Protein AF-A0A3B4Z153-F1 (afdb_monomer_lite)

Structure (mmCIF, N/CA/C/O backbone):
data_AF-A0A3B4Z153-F1
#
_entry.id   AF-A0A3B4Z153-F1
#
loop_
_atom_site.group_PDB
_atom_site.id
_atom_site.type_symbol
_atom_site.label_atom_id
_atom_site.label_alt_id
_atom_site.label_comp_id
_atom_site.label_asym_id
_atom_site.label_entity_id
_atom_site.label_seq_id
_atom_site.pdbx_PDB_ins_code
_atom_site.Cartn_x
_atom_site.Cartn_y
_atom_site.Cartn_z
_atom_site.occupancy
_atom_site.B_iso_or_equiv
_atom_site.auth_seq_id
_atom_site.auth_comp_id
_atom_site.auth_asym_id
_atom_site.auth_atom_id
_atom_site.pdbx_PDB_model_num
ATOM 1 N N . CYS A 1 1 ? -24.794 2.879 55.741 1.00 47.25 1 CYS A N 1
ATOM 2 C CA . CYS A 1 1 ? -24.368 1.901 54.720 1.00 47.25 1 CYS A CA 1
ATOM 3 C C . CYS A 1 1 ? -25.179 2.062 53.434 1.00 47.25 1 CYS A C 1
ATOM 5 O O . CYS A 1 1 ? -24.615 2.567 52.479 1.00 47.25 1 CYS A O 1
ATOM 7 N N . SER A 1 2 ? -26.494 1.799 53.434 1.00 54.53 2 SER A N 1
ATOM 8 C CA . SER A 1 2 ? -27.353 1.820 52.228 1.00 54.53 2 SER A CA 1
ATOM 9 C C . SER A 1 2 ? -27.285 3.087 51.358 1.00 54.53 2 SER A C 1
ATOM 11 O O . SER A 1 2 ? -27.296 2.986 50.136 1.00 54.53 2 SER A O 1
ATOM 13 N N . THR A 1 3 ? -27.188 4.280 51.950 1.00 56.66 3 THR A N 1
ATOM 14 C CA . THR A 1 3 ? -27.115 5.544 51.192 1.00 56.66 3 THR A CA 1
ATOM 15 C C . THR A 1 3 ? -25.780 5.730 50.465 1.00 56.66 3 THR A C 1
ATOM 17 O O . THR A 1 3 ? -25.759 6.265 49.363 1.00 56.66 3 THR A O 1
ATOM 20 N N . LEU A 1 4 ? -24.677 5.265 51.060 1.00 55.06 4 LEU A N 1
ATOM 21 C CA . LEU A 1 4 ? -23.332 5.339 50.478 1.00 55.06 4 LEU A CA 1
ATOM 22 C C . LEU A 1 4 ? -23.197 4.354 49.314 1.00 55.06 4 LEU A C 1
ATOM 24 O O . LEU A 1 4 ? -22.791 4.755 48.230 1.00 55.06 4 LEU A O 1
ATOM 28 N N . THR A 1 5 ? -23.657 3.113 49.502 1.00 56.91 5 THR A N 1
ATOM 29 C CA . THR A 1 5 ? -23.685 2.092 48.443 1.00 56.91 5 THR A CA 1
ATOM 30 C C . THR A 1 5 ? -24.520 2.562 47.253 1.00 56.91 5 THR A C 1
ATOM 32 O O . THR A 1 5 ? -24.080 2.486 46.114 1.00 56.91 5 THR A O 1
ATOM 35 N N . ARG A 1 6 ? -25.695 3.150 47.508 1.00 61.88 6 ARG A N 1
ATOM 36 C CA . ARG A 1 6 ? -26.576 3.668 46.452 1.00 61.88 6 ARG A CA 1
ATOM 37 C C . ARG A 1 6 ? -25.979 4.860 45.691 1.00 61.88 6 ARG A C 1
ATOM 39 O O . ARG A 1 6 ? -26.233 4.990 44.499 1.00 61.88 6 ARG A O 1
ATOM 46 N N . CYS A 1 7 ? -25.192 5.709 46.353 1.00 66.50 7 CYS A N 1
ATOM 47 C CA . CYS A 1 7 ? -24.520 6.844 45.713 1.00 66.50 7 CYS A CA 1
ATOM 48 C C . CYS A 1 7 ? -23.375 6.383 44.797 1.00 66.50 7 CYS A C 1
ATOM 50 O O . CYS A 1 7 ? -23.291 6.831 43.657 1.00 66.50 7 CYS A O 1
ATOM 52 N N . CYS A 1 8 ? -22.545 5.442 45.263 1.00 64.81 8 CYS A N 1
ATOM 53 C CA . CYS A 1 8 ? -21.464 4.860 44.461 1.00 64.81 8 CYS A CA 1
ATOM 54 C C . CYS A 1 8 ? -21.996 4.137 43.216 1.00 64.81 8 CYS A C 1
ATOM 56 O O . CYS A 1 8 ? -21.430 4.274 42.136 1.00 64.81 8 CYS A O 1
ATOM 58 N N . LEU A 1 9 ? -23.126 3.435 43.338 1.00 65.56 9 LEU A N 1
ATOM 59 C CA . LEU A 1 9 ? -23.765 2.755 42.208 1.00 65.56 9 LEU A CA 1
ATOM 60 C C . LEU A 1 9 ? -24.299 3.718 41.150 1.00 65.56 9 LEU A C 1
ATOM 62 O O . LEU A 1 9 ? -24.124 3.474 39.962 1.00 65.56 9 LEU A O 1
ATOM 66 N N . LEU A 1 10 ? -24.895 4.833 41.575 1.00 73.56 10 LEU A N 1
ATOM 67 C CA . LEU A 1 10 ? -25.328 5.886 40.657 1.00 73.56 10 LEU A CA 1
ATOM 68 C C . LEU A 1 10 ? -24.143 6.538 39.935 1.00 73.56 10 LEU A C 1
ATOM 70 O O . LEU A 1 10 ? -24.244 6.875 38.760 1.00 73.56 10 LEU A O 1
ATOM 74 N N . GLN A 1 11 ? -23.015 6.721 40.623 1.00 75.00 11 GLN A N 1
ATOM 75 C CA . GLN A 1 11 ? -21.807 7.258 39.997 1.00 75.00 11 GLN A CA 1
ATOM 76 C C . GLN A 1 11 ? -21.223 6.292 38.962 1.00 75.00 11 GLN A C 1
ATOM 78 O O . GLN A 1 11 ? -20.872 6.730 37.868 1.00 75.00 11 GLN A O 1
ATOM 83 N N . LEU A 1 12 ? -21.169 4.993 39.272 1.00 71.94 12 LEU A N 1
ATOM 84 C CA . LEU A 1 12 ? -20.724 3.957 38.337 1.00 71.94 12 LEU A CA 1
ATOM 85 C C . LEU A 1 12 ? -21.643 3.856 37.118 1.00 71.94 12 LEU A C 1
ATOM 87 O O . LEU A 1 12 ? -21.149 3.830 35.996 1.00 71.94 12 LEU A O 1
ATOM 91 N N . SER A 1 13 ? -22.965 3.865 37.311 1.00 76.00 13 SER A N 1
ATOM 92 C CA . SER A 1 13 ? -23.913 3.773 36.196 1.00 76.00 13 SER A CA 1
ATOM 93 C C . SER A 1 13 ? -23.808 4.976 35.256 1.00 76.00 13 SER A C 1
ATOM 95 O O . SER A 1 13 ? -23.729 4.806 34.044 1.00 76.00 13 SER A O 1
ATOM 97 N N . VAL A 1 14 ? -23.726 6.194 35.805 1.00 83.75 14 VAL A N 1
ATOM 98 C CA . VAL A 1 14 ? -23.547 7.423 35.012 1.00 83.75 14 VAL A CA 1
ATOM 99 C C . VAL A 1 14 ? -22.217 7.411 34.263 1.00 83.75 14 VAL A C 1
ATOM 101 O O . VAL A 1 14 ? -22.154 7.816 33.101 1.00 83.75 14 VAL A O 1
ATOM 104 N N . TRP A 1 15 ? -21.150 6.944 34.912 1.00 82.19 15 TRP A N 1
ATOM 105 C CA . TRP A 1 15 ? -19.846 6.820 34.274 1.00 82.19 15 TRP A CA 1
ATOM 106 C C . TRP A 1 15 ? -19.871 5.814 33.115 1.00 82.19 15 TRP A C 1
ATOM 108 O O . TRP A 1 15 ? -19.390 6.140 32.030 1.00 82.19 15 TRP A O 1
ATOM 118 N N . MET A 1 16 ? -20.498 4.647 33.298 1.00 79.38 16 MET A N 1
ATOM 119 C CA . MET A 1 16 ? -20.632 3.636 32.243 1.00 79.38 16 MET A CA 1
ATOM 120 C C . MET A 1 16 ? -21.476 4.122 31.066 1.00 79.38 16 MET A C 1
ATOM 122 O O . MET A 1 16 ? -21.068 3.941 29.922 1.00 79.38 16 MET A O 1
ATOM 126 N N . GLU A 1 17 ? -22.595 4.808 31.312 1.00 83.50 17 GLU A N 1
ATOM 127 C CA . GLU A 1 17 ? -23.390 5.426 30.242 1.00 83.50 17 GLU A CA 1
ATOM 128 C C . GLU A 1 17 ? -22.587 6.483 29.466 1.00 83.50 17 GLU A C 1
ATOM 130 O O . GLU A 1 17 ? -22.683 6.580 28.238 1.00 83.50 17 GLU A O 1
ATOM 135 N N . GLY A 1 18 ? -21.781 7.283 30.171 1.00 84.56 18 GLY A N 1
ATOM 136 C CA . GLY A 1 18 ? -20.887 8.263 29.557 1.00 84.56 18 GLY A CA 1
ATOM 137 C C . GLY A 1 18 ? -19.827 7.605 28.673 1.00 84.56 18 GLY A C 1
ATOM 138 O O . GLY A 1 18 ? -19.629 8.021 27.529 1.00 84.56 18 GLY A O 1
ATOM 139 N N . LEU A 1 19 ? -19.193 6.544 29.173 1.00 83.38 19 LEU A N 1
ATOM 140 C CA . LEU A 1 19 ? -18.186 5.778 28.445 1.00 83.38 19 LEU A CA 1
ATOM 141 C C . LEU A 1 19 ? -18.787 5.077 27.221 1.00 83.38 19 LEU A C 1
ATOM 143 O O . LEU A 1 19 ? -18.226 5.155 26.131 1.00 83.38 19 LEU A O 1
ATOM 147 N N . GLN A 1 20 ? -19.961 4.462 27.369 1.00 85.69 20 GLN A N 1
ATOM 148 C CA . GLN A 1 20 ? -20.682 3.817 26.276 1.00 85.69 20 GLN A CA 1
ATOM 149 C C . GLN A 1 20 ? -20.979 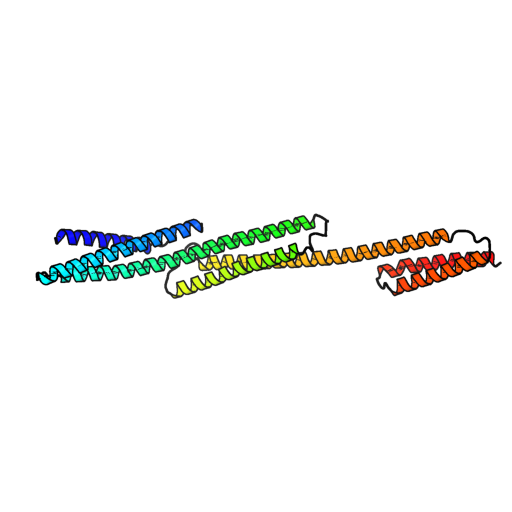4.812 25.150 1.00 85.69 20 GLN A C 1
ATOM 151 O O . GLN A 1 20 ? -20.716 4.515 23.984 1.00 85.69 20 GLN A O 1
ATOM 156 N N . LYS A 1 21 ? -21.456 6.019 25.484 1.00 86.06 21 LYS A N 1
ATOM 157 C CA . LYS A 1 21 ? -21.668 7.095 24.502 1.00 86.06 21 LYS A CA 1
ATOM 158 C C . LYS A 1 21 ? -20.369 7.530 23.832 1.00 86.06 21 LYS A C 1
ATOM 160 O O . LYS A 1 21 ? -20.355 7.719 22.621 1.00 86.06 21 LYS A O 1
ATOM 165 N N . GLN A 1 22 ? -19.281 7.662 24.589 1.00 84.38 22 GLN A N 1
ATOM 166 C CA . GLN A 1 22 ? -17.973 8.023 24.039 1.00 84.38 22 GLN A CA 1
ATOM 167 C C . GLN A 1 22 ? -17.456 6.964 23.051 1.00 84.38 22 GLN A C 1
ATOM 169 O O . GLN A 1 22 ? -16.939 7.313 21.990 1.00 84.38 22 GLN A O 1
ATOM 174 N N . LEU A 1 23 ? -17.593 5.678 23.386 1.00 82.62 23 LEU A N 1
ATOM 175 C CA . LEU A 1 23 ? -17.124 4.566 22.555 1.00 82.62 23 LEU A CA 1
ATOM 176 C C . LEU A 1 23 ? -17.988 4.366 21.308 1.00 82.62 23 LEU A C 1
ATOM 178 O O . LEU A 1 23 ? -17.442 4.082 20.239 1.00 82.62 23 LEU A O 1
ATOM 182 N N . SER A 1 24 ? -19.303 4.553 21.454 1.00 76.38 24 SER A N 1
ATOM 183 C CA . SER A 1 24 ? -20.294 4.411 20.380 1.00 76.38 24 SER A CA 1
ATOM 184 C C . SER A 1 24 ? -20.358 5.626 19.459 1.00 76.38 24 SER A C 1
ATOM 186 O O . SER A 1 24 ? -20.849 5.504 18.346 1.00 76.38 24 SER A O 1
ATOM 188 N N . SER A 1 25 ? -19.875 6.794 19.900 1.00 76.00 25 SER A N 1
ATOM 189 C CA . SER A 1 25 ? -19.756 7.962 19.030 1.00 76.00 25 SER A CA 1
ATOM 190 C C . SER A 1 25 ? -18.888 7.612 17.831 1.00 76.00 25 SER A C 1
ATOM 192 O O . SER A 1 25 ? -17.739 7.177 18.002 1.00 76.00 25 SER A O 1
ATOM 194 N N . ASP A 1 26 ? -19.423 7.879 16.639 1.00 62.97 26 ASP A N 1
ATOM 195 C CA . ASP A 1 26 ? -18.653 7.846 15.406 1.00 62.97 26 ASP A CA 1
ATOM 196 C C . ASP A 1 26 ? -17.371 8.650 15.599 1.00 62.97 26 ASP A C 1
ATOM 198 O O . ASP A 1 26 ? -17.369 9.745 16.178 1.00 62.97 26 ASP A O 1
ATOM 202 N N . LEU A 1 27 ? -16.264 8.065 15.147 1.00 61.59 27 LEU A N 1
ATOM 203 C CA . LEU A 1 27 ? -14.967 8.718 15.023 1.00 61.59 27 LEU A CA 1
ATOM 204 C C . LEU A 1 27 ? -15.089 9.797 13.937 1.00 61.59 27 LEU A C 1
ATOM 206 O O . LEU A 1 27 ? -14.581 9.648 12.835 1.00 61.59 27 LEU A O 1
ATOM 210 N N . LEU A 1 28 ? -15.803 10.882 14.239 1.00 54.69 28 LEU A N 1
ATOM 211 C CA . LEU A 1 28 ? -16.109 11.965 13.300 1.00 54.69 28 LEU A CA 1
ATOM 212 C C . LEU A 1 28 ? -14.863 12.745 12.855 1.00 54.69 28 LEU A C 1
ATOM 214 O O . LEU A 1 28 ? -14.950 13.543 11.929 1.00 54.69 28 LEU A O 1
ATOM 218 N N . VAL A 1 29 ? -13.706 12.508 13.483 1.00 61.47 29 VAL A N 1
ATOM 219 C CA . VAL A 1 29 ? -12.409 13.041 13.055 1.00 61.47 29 VAL A CA 1
ATOM 220 C C . VAL A 1 29 ? -11.345 11.977 13.311 1.00 61.47 29 VAL A C 1
ATOM 222 O O . VAL A 1 29 ? -10.766 11.904 14.397 1.00 61.47 29 VAL A O 1
ATOM 225 N N . CYS A 1 30 ? -11.120 11.103 12.332 1.00 69.62 30 CYS A N 1
ATOM 226 C CA . CYS A 1 30 ? -9.949 10.238 12.367 1.00 69.62 30 CYS A CA 1
ATOM 227 C C . CYS A 1 30 ? -8.706 11.086 12.047 1.00 69.62 30 CYS A C 1
ATOM 229 O O . CYS A 1 30 ? -8.755 11.860 11.092 1.00 69.62 30 CYS A O 1
ATOM 231 N N . PRO A 1 31 ? -7.611 10.992 12.820 1.00 81.00 31 PRO A N 1
ATOM 232 C CA . PRO A 1 31 ? -6.401 11.753 12.539 1.00 81.00 31 PRO A CA 1
ATOM 233 C C . PRO A 1 31 ? -5.838 11.496 11.133 1.00 81.00 31 PRO A C 1
ATOM 235 O O . PRO A 1 31 ? -5.918 10.389 10.594 1.00 81.00 31 PRO A O 1
ATOM 238 N N . ASP A 1 32 ? -5.208 12.518 10.555 1.00 83.62 32 ASP A N 1
ATOM 239 C CA . ASP A 1 32 ? -4.634 12.442 9.205 1.00 83.62 32 ASP A CA 1
ATOM 240 C C . ASP A 1 32 ? -3.250 11.786 9.156 1.00 83.62 32 ASP A C 1
ATOM 242 O O . ASP A 1 32 ? -2.754 11.489 8.072 1.00 83.62 32 ASP A O 1
ATOM 246 N N . THR A 1 33 ? -2.626 11.525 10.309 1.00 91.50 33 THR A N 1
ATOM 247 C CA . THR A 1 33 ? -1.284 10.930 10.386 1.00 91.50 33 THR A CA 1
ATOM 248 C C . THR A 1 33 ? -1.278 9.576 11.088 1.00 91.50 33 THR A C 1
ATOM 250 O O . THR A 1 33 ? -2.087 9.303 11.983 1.00 91.50 33 THR A O 1
ATOM 253 N N . VAL A 1 34 ? -0.320 8.732 10.696 1.00 95.50 34 VAL A N 1
ATOM 254 C CA . VAL A 1 34 ? -0.096 7.398 11.270 1.00 95.50 34 VAL A CA 1
ATOM 255 C C . VAL A 1 34 ? 0.245 7.506 12.757 1.00 95.50 34 VAL A C 1
ATOM 257 O O . VAL A 1 34 ? -0.319 6.783 13.576 1.00 95.50 34 VAL A O 1
ATOM 260 N N . GLU A 1 35 ? 1.098 8.458 13.135 1.00 95.44 35 GLU A N 1
ATOM 261 C CA . GLU A 1 35 ? 1.545 8.648 14.518 1.00 95.44 35 GLU A CA 1
ATOM 262 C C . GLU A 1 35 ? 0.391 9.069 15.431 1.00 95.44 35 GLU A C 1
ATOM 264 O O . GLU A 1 35 ? 0.282 8.599 16.564 1.00 95.44 35 GLU A O 1
ATOM 269 N N . ALA A 1 36 ? -0.498 9.939 14.942 1.00 92.25 36 ALA A N 1
ATOM 270 C CA . ALA A 1 36 ? -1.650 10.385 15.714 1.00 92.25 36 ALA A CA 1
ATOM 271 C C . ALA A 1 36 ? -2.663 9.247 15.922 1.00 92.25 36 ALA A C 1
ATOM 273 O O . ALA A 1 36 ? -3.211 9.111 17.017 1.00 92.25 36 ALA A O 1
ATOM 274 N N . LEU A 1 37 ? -2.869 8.390 14.915 1.00 92.31 37 LEU A N 1
ATOM 275 C CA . LEU A 1 37 ? -3.685 7.180 15.054 1.00 92.31 37 LEU A CA 1
ATOM 276 C C . LEU A 1 37 ? -3.068 6.166 16.020 1.00 92.31 37 LEU A C 1
ATOM 278 O O . LEU A 1 37 ? -3.769 5.647 16.886 1.00 92.31 37 LEU A O 1
ATOM 282 N N . GLN A 1 38 ? -1.761 5.921 15.934 1.00 95.12 38 GLN A N 1
ATOM 283 C CA . GLN A 1 38 ? -1.052 5.038 16.865 1.00 95.12 38 GLN A CA 1
ATOM 284 C C . GLN A 1 38 ? -1.127 5.548 18.311 1.00 95.12 38 GLN A C 1
ATOM 286 O O . GLN A 1 38 ? -1.336 4.761 19.240 1.00 95.12 38 GLN A O 1
ATOM 291 N N . ALA A 1 39 ? -1.007 6.864 18.512 1.00 93.38 39 ALA A N 1
ATOM 292 C CA . ALA A 1 39 ? -1.176 7.487 19.820 1.00 93.38 39 ALA A CA 1
ATOM 293 C C . ALA A 1 39 ? -2.608 7.312 20.348 1.00 93.38 39 ALA A C 1
ATOM 295 O O . ALA A 1 39 ? -2.789 6.958 21.514 1.00 93.38 39 ALA A O 1
ATOM 296 N N . LEU A 1 40 ? -3.619 7.487 19.491 1.00 91.25 40 LEU A N 1
ATOM 297 C CA . LEU A 1 40 ? -5.023 7.276 19.847 1.00 91.25 40 LEU A CA 1
ATOM 298 C C . LEU A 1 40 ? -5.314 5.813 20.215 1.00 91.25 40 LEU A C 1
ATOM 300 O O . LEU A 1 40 ? -5.982 5.560 21.217 1.00 91.25 40 LEU A O 1
ATOM 304 N N . ILE A 1 41 ? -4.778 4.853 19.457 1.00 92.56 41 ILE A N 1
ATOM 305 C CA . ILE A 1 41 ? -4.880 3.416 19.760 1.00 92.56 41 ILE A CA 1
ATOM 306 C C . ILE A 1 41 ? -4.235 3.117 21.117 1.00 92.56 41 ILE A C 1
ATOM 308 O O . ILE A 1 41 ? -4.836 2.445 21.954 1.00 92.56 41 ILE A O 1
ATOM 312 N N . SER A 1 42 ? -3.045 3.662 21.375 1.00 95.12 42 SER A N 1
ATOM 313 C CA . SER A 1 42 ? -2.337 3.479 22.649 1.00 95.12 42 SER A CA 1
ATOM 314 C C . SER A 1 42 ? -3.117 4.077 23.826 1.00 95.12 42 SER A C 1
ATOM 316 O O . SER A 1 42 ? -3.261 3.448 24.874 1.00 95.12 42 SER A O 1
ATOM 318 N N . GLN A 1 43 ? -3.680 5.275 23.644 1.00 92.56 43 GLN A N 1
ATOM 319 C CA . GLN A 1 43 ? -4.531 5.927 24.638 1.00 92.56 43 GLN A CA 1
ATOM 320 C C . GLN A 1 43 ? -5.783 5.094 24.936 1.00 92.56 43 GLN A C 1
ATOM 322 O O . GLN A 1 43 ? -6.143 4.920 26.101 1.00 92.56 43 GLN A O 1
ATOM 327 N N . GLN A 1 44 ? -6.436 4.560 23.901 1.00 90.12 44 GLN A N 1
ATOM 328 C CA . GLN A 1 44 ? -7.610 3.706 24.058 1.00 90.12 44 GLN A CA 1
ATOM 329 C C . GLN A 1 44 ? -7.261 2.405 24.791 1.00 90.12 44 GLN A C 1
ATOM 331 O O . GLN A 1 44 ? -8.001 2.007 25.686 1.00 90.12 44 GLN A O 1
ATOM 336 N N . GLN A 1 45 ? -6.138 1.763 24.457 1.00 94.12 45 GLN A N 1
ATOM 337 C CA . GLN A 1 45 ? -5.679 0.549 25.140 1.00 94.12 45 GLN A CA 1
ATOM 338 C C . GLN A 1 45 ? -5.444 0.800 26.632 1.00 94.12 45 GLN A C 1
ATOM 340 O O . GLN A 1 45 ? -5.873 0.003 27.466 1.00 94.12 45 GLN A O 1
ATOM 345 N N . GLN A 1 46 ? -4.843 1.940 26.984 1.00 95.44 46 GLN A N 1
ATOM 346 C CA . GLN A 1 46 ? -4.690 2.325 28.385 1.00 95.44 46 GLN A CA 1
ATOM 347 C C . GLN A 1 46 ? -6.046 2.570 29.062 1.00 95.44 46 GLN A C 1
ATOM 349 O O . GLN A 1 46 ? -6.258 2.143 30.196 1.00 95.44 46 GLN A O 1
ATOM 354 N N . GLN A 1 47 ? -6.980 3.239 28.379 1.00 91.19 47 GLN A N 1
ATOM 355 C CA . GLN A 1 47 ? -8.328 3.471 28.903 1.00 91.19 47 GLN A CA 1
ATOM 356 C C . GLN A 1 47 ? -9.083 2.153 29.133 1.00 91.19 47 GLN A C 1
ATOM 358 O O . GLN A 1 47 ? -9.755 2.014 30.156 1.00 91.19 47 GLN A O 1
ATOM 363 N N . GLN A 1 48 ? -8.951 1.189 28.219 1.00 93.31 48 GLN A N 1
ATOM 364 C CA . GLN A 1 48 ? -9.531 -0.147 28.338 1.00 93.31 48 GLN A CA 1
ATOM 365 C C . GLN A 1 48 ? -8.955 -0.886 29.550 1.00 93.31 48 GLN A C 1
ATOM 367 O O . GLN A 1 48 ? -9.722 -1.354 30.386 1.00 93.31 48 GLN A O 1
ATOM 372 N N . ALA A 1 49 ? -7.626 -0.922 29.695 1.00 94.12 49 ALA A N 1
ATOM 373 C CA . ALA A 1 49 ? -6.964 -1.579 30.823 1.00 94.12 49 ALA A CA 1
ATOM 374 C C . ALA A 1 49 ? -7.395 -0.983 32.174 1.00 94.12 49 ALA A C 1
ATOM 376 O O . ALA A 1 49 ? -7.775 -1.719 33.082 1.00 94.12 49 ALA A O 1
ATOM 377 N N . ASN A 1 50 ? -7.425 0.350 32.282 1.00 91.44 50 ASN A N 1
ATOM 378 C CA . ASN A 1 50 ? -7.867 1.037 33.499 1.00 91.44 50 ASN A CA 1
ATOM 379 C C . ASN A 1 50 ? -9.343 0.747 33.820 1.00 91.44 50 ASN A C 1
ATOM 381 O O . ASN A 1 50 ? -9.712 0.601 34.982 1.00 91.44 50 ASN A O 1
ATOM 385 N N . THR A 1 51 ? -10.193 0.683 32.791 1.00 88.94 51 THR A N 1
ATOM 386 C CA . THR A 1 51 ? -11.623 0.367 32.938 1.00 88.94 51 THR A CA 1
ATOM 387 C C . THR A 1 51 ? -11.817 -1.066 33.424 1.00 88.94 51 THR A C 1
ATOM 389 O O . THR A 1 51 ? -12.597 -1.292 34.346 1.00 88.94 51 THR A O 1
ATOM 392 N N . GLN A 1 52 ? -11.073 -2.011 32.849 1.00 90.44 52 GLN A N 1
ATOM 393 C CA . GLN A 1 52 ? -11.108 -3.419 33.227 1.00 90.44 52 GLN A CA 1
ATOM 394 C C . GLN A 1 52 ? -10.628 -3.623 34.669 1.00 90.44 52 GLN A C 1
ATOM 396 O O . GLN A 1 52 ? -11.286 -4.306 35.450 1.00 90.44 52 GLN A O 1
ATOM 401 N N . GLU A 1 53 ? -9.520 -2.989 35.059 1.00 90.94 53 GLU A N 1
ATOM 402 C CA . GLU A 1 53 ? -9.008 -3.052 36.432 1.00 90.94 53 GLU A CA 1
ATOM 403 C C . GLU A 1 53 ? -10.019 -2.484 37.439 1.00 90.94 53 GLU A C 1
ATOM 405 O O . GLU A 1 53 ? -10.314 -3.121 38.453 1.00 90.94 53 GLU A O 1
ATOM 410 N N . ALA A 1 54 ? -10.609 -1.322 37.136 1.00 86.44 54 ALA A N 1
ATOM 411 C CA . ALA A 1 54 ? -11.622 -0.705 37.985 1.00 86.44 54 ALA A CA 1
ATOM 412 C C . ALA A 1 54 ? -12.879 -1.582 38.119 1.00 86.44 54 ALA A C 1
ATOM 414 O O . ALA A 1 54 ? -13.367 -1.779 39.233 1.00 86.44 54 ALA A O 1
ATOM 415 N N . ALA A 1 55 ? -13.382 -2.142 37.015 1.00 86.38 55 ALA A N 1
ATOM 416 C CA . ALA A 1 55 ? -14.543 -3.029 37.029 1.00 86.38 55 ALA A CA 1
ATOM 417 C C . ALA A 1 55 ? -14.278 -4.291 37.864 1.00 86.38 55 ALA A C 1
ATOM 419 O O . ALA A 1 55 ? -15.069 -4.614 38.749 1.00 86.38 55 ALA A O 1
ATOM 420 N N . MET A 1 56 ? -13.130 -4.945 37.660 1.00 88.06 56 MET A N 1
ATOM 421 C CA . MET A 1 56 ? -12.725 -6.126 38.430 1.00 88.06 56 MET A CA 1
ATOM 422 C C . MET A 1 56 ? -12.573 -5.827 39.926 1.00 88.06 56 MET A C 1
ATOM 424 O O . MET A 1 56 ? -12.958 -6.653 40.755 1.00 88.06 56 MET A O 1
ATOM 428 N N . SER A 1 57 ? -12.047 -4.651 40.289 1.00 88.81 57 SER A N 1
ATOM 429 C CA . SER A 1 57 ? -11.950 -4.229 41.693 1.00 88.81 57 SER A CA 1
ATOM 430 C C . SER A 1 57 ? -13.332 -4.077 42.327 1.00 88.81 57 SER A C 1
ATOM 432 O O . SER A 1 57 ? -13.574 -4.616 43.404 1.00 88.81 57 SER A O 1
ATOM 434 N N . VAL A 1 58 ? -14.259 -3.391 41.647 1.00 85.38 58 VAL A N 1
ATOM 435 C CA . VAL A 1 58 ? -15.622 -3.164 42.155 1.00 85.38 58 VAL A CA 1
ATOM 436 C C . VAL A 1 58 ? -16.399 -4.474 42.278 1.00 85.38 58 VAL A C 1
ATOM 438 O O . VAL A 1 58 ? -17.093 -4.674 43.277 1.00 85.38 58 VAL A O 1
ATOM 441 N N . ILE A 1 59 ? -16.272 -5.375 41.298 1.00 85.62 59 ILE A N 1
ATOM 442 C CA . ILE A 1 59 ? -16.911 -6.697 41.338 1.00 85.62 59 ILE A CA 1
ATOM 443 C C . ILE A 1 59 ? -16.415 -7.472 42.561 1.00 85.62 59 ILE A C 1
ATOM 445 O O . ILE A 1 59 ? -17.222 -7.887 43.393 1.00 85.62 59 ILE A O 1
ATOM 449 N N . ARG A 1 60 ? -15.092 -7.566 42.739 1.00 88.62 60 ARG A N 1
ATOM 450 C CA . ARG A 1 60 ? -14.477 -8.271 43.870 1.00 88.62 60 ARG A CA 1
ATOM 451 C C . ARG A 1 60 ? -14.892 -7.695 45.225 1.00 88.62 60 ARG A C 1
ATOM 453 O O . ARG A 1 60 ? -15.213 -8.445 46.143 1.00 88.62 60 ARG A O 1
ATOM 460 N N . GLU A 1 61 ? -14.906 -6.371 45.363 1.00 87.94 61 GLU A N 1
ATOM 461 C CA . GLU A 1 61 ? -15.361 -5.713 46.594 1.00 87.94 61 GLU A CA 1
ATOM 462 C C . GLU A 1 61 ? -16.834 -6.022 46.900 1.00 87.94 61 GLU A C 1
ATOM 464 O O . GLU A 1 61 ? -17.206 -6.217 48.062 1.00 87.94 61 GLU A O 1
ATOM 469 N N . GLY A 1 62 ? -17.683 -6.100 45.872 1.00 86.50 62 GLY A N 1
ATOM 470 C CA . GLY A 1 62 ? -19.077 -6.495 46.035 1.00 86.50 62 GLY A CA 1
ATOM 471 C C . GLY A 1 62 ? -19.246 -7.969 46.415 1.00 86.50 62 GLY A C 1
ATOM 472 O O . GLY A 1 62 ? -20.075 -8.275 47.276 1.00 86.50 62 GLY A O 1
ATOM 473 N N . GLU A 1 63 ? -18.457 -8.875 45.835 1.00 89.75 63 GLU A N 1
ATOM 474 C CA . GLU A 1 63 ? -18.436 -10.296 46.210 1.00 89.75 63 GLU A CA 1
ATOM 475 C C . GLU A 1 63 ? -18.013 -10.482 47.675 1.00 89.75 63 GLU A C 1
ATOM 477 O O . GLU A 1 63 ? -18.687 -11.181 48.442 1.00 89.75 63 GLU A O 1
ATOM 482 N N . ASP A 1 64 ? -16.951 -9.790 48.100 1.00 90.00 64 ASP A N 1
ATOM 483 C CA . ASP A 1 64 ? -16.479 -9.786 49.486 1.00 90.00 64 ASP A CA 1
ATOM 484 C C . ASP A 1 64 ? -17.559 -9.246 50.442 1.00 90.00 64 ASP A C 1
ATOM 486 O O . ASP A 1 64 ? -17.783 -9.802 51.524 1.00 90.00 64 ASP A O 1
ATOM 490 N N . LEU A 1 65 ? -18.291 -8.201 50.037 1.00 87.12 65 LEU A N 1
ATOM 491 C CA . LEU A 1 65 ? -19.409 -7.657 50.811 1.00 87.12 65 LEU A CA 1
ATOM 492 C C . LEU A 1 65 ? -20.547 -8.680 50.970 1.00 87.12 65 LEU A C 1
ATOM 494 O O . LEU A 1 65 ? -21.103 -8.819 52.065 1.00 87.12 65 LEU A O 1
ATOM 498 N N . ILE A 1 66 ? -20.887 -9.428 49.916 1.00 87.50 66 ILE A N 1
ATOM 499 C CA . ILE A 1 66 ? -21.897 -10.496 49.982 1.00 87.50 66 ILE A CA 1
ATOM 500 C C . ILE A 1 66 ? -21.460 -11.590 50.964 1.00 87.50 66 ILE A C 1
ATOM 502 O O . ILE A 1 66 ? -22.265 -12.023 51.798 1.00 87.50 66 ILE A O 1
ATOM 506 N N . LEU A 1 67 ? -20.190 -12.008 50.915 1.00 89.38 67 LEU A N 1
ATOM 507 C CA . LEU A 1 67 ? -19.631 -13.004 51.835 1.00 89.38 67 LEU A CA 1
ATOM 508 C C . LEU A 1 67 ? -19.699 -12.550 53.301 1.00 89.38 67 LEU A C 1
ATOM 510 O O . LEU A 1 67 ? -19.955 -13.373 54.180 1.00 89.38 67 LEU A O 1
ATOM 514 N N . GLN A 1 68 ? -19.531 -11.253 53.573 1.00 87.19 68 GLN A N 1
ATOM 515 C CA . GLN A 1 68 ? -19.629 -10.689 54.924 1.00 87.19 68 GLN A CA 1
ATOM 516 C C . GLN A 1 68 ? -21.073 -10.561 55.434 1.00 87.19 68 GLN A C 1
ATOM 518 O O . GLN A 1 68 ? -21.325 -10.737 56.628 1.00 87.19 68 GLN A O 1
ATOM 523 N N . LEU A 1 69 ? -22.029 -10.253 54.552 1.00 84.75 69 LEU A N 1
ATOM 524 C CA . LEU A 1 69 ? -23.429 -10.009 54.921 1.00 84.75 69 LEU A CA 1
ATOM 525 C C . LEU A 1 69 ? -24.254 -11.297 55.068 1.00 84.75 69 LEU A C 1
ATOM 527 O O . LEU A 1 69 ? -25.169 -11.350 55.896 1.00 84.75 69 LEU A O 1
ATOM 531 N N . ARG A 1 70 ? -23.925 -12.346 54.303 1.00 85.44 70 ARG A N 1
ATOM 532 C CA . ARG A 1 70 ? -24.660 -13.624 54.281 1.00 85.44 70 ARG A CA 1
ATOM 533 C C . ARG A 1 70 ? -24.734 -14.325 55.657 1.00 85.44 70 ARG A C 1
ATOM 535 O O . ARG A 1 70 ? -25.827 -14.752 56.026 1.00 85.44 70 ARG A O 1
ATOM 542 N N . PRO A 1 71 ? -23.662 -14.392 56.473 1.00 83.62 71 PRO A N 1
ATOM 543 C CA . PRO A 1 71 ? -23.719 -14.966 57.822 1.00 83.62 71 PRO A CA 1
ATOM 544 C C . PRO A 1 71 ? -24.567 -14.157 58.813 1.00 83.62 71 PRO A C 1
ATOM 546 O O . PRO A 1 71 ? -25.011 -14.700 59.820 1.00 83.62 71 PRO A O 1
ATOM 549 N N . GLN A 1 72 ? -24.799 -12.866 58.548 1.00 80.12 72 GLN A N 1
ATOM 550 C CA . GLN A 1 72 ? -25.544 -11.974 59.445 1.00 80.12 72 GLN A CA 1
ATOM 551 C C . GLN A 1 72 ? -27.067 -12.012 59.220 1.00 80.12 72 GLN A C 1
ATOM 553 O O . GLN A 1 72 ? -27.794 -11.249 59.851 1.00 80.12 72 GLN A O 1
ATOM 558 N N . GLY A 1 73 ? -27.566 -12.857 58.307 1.00 73.69 73 GLY A N 1
ATOM 559 C CA . GLY A 1 73 ? -28.993 -12.929 57.964 1.00 73.69 73 GLY A CA 1
ATOM 560 C C . GLY A 1 73 ? -29.522 -11.695 57.220 1.00 73.69 73 GLY A C 1
ATOM 561 O O . GLY A 1 73 ? -30.733 -11.506 57.122 1.00 73.69 73 GLY A O 1
ATOM 562 N N . SER A 1 74 ? -28.626 -10.842 56.708 1.00 76.12 74 SER A N 1
ATOM 563 C CA . SER A 1 74 ? -28.984 -9.659 55.921 1.00 76.12 74 SER A CA 1
ATOM 564 C C . SER A 1 74 ? -29.392 -10.050 54.498 1.00 76.12 74 SER A C 1
ATOM 566 O O . SER A 1 74 ? -28.807 -10.951 53.900 1.00 76.12 74 SER A O 1
ATOM 568 N N . SER A 1 75 ? -30.376 -9.349 53.928 1.00 79.69 75 SER A N 1
ATOM 569 C CA . SER A 1 75 ? -30.764 -9.543 52.525 1.00 79.69 75 SER A CA 1
A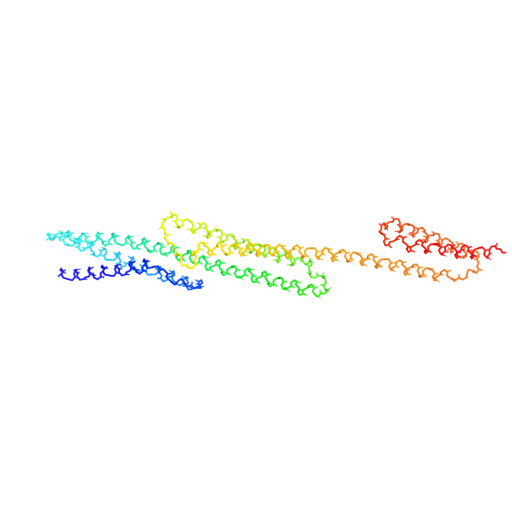TOM 570 C C . SER A 1 75 ? -29.664 -9.030 51.589 1.00 79.69 75 SER A C 1
ATOM 572 O O . SER A 1 75 ? -29.389 -7.830 51.558 1.00 79.69 75 SER A O 1
ATOM 574 N N . VAL A 1 76 ? -29.045 -9.941 50.833 1.00 86.00 76 VAL A N 1
ATOM 575 C CA . VAL A 1 76 ? -27.985 -9.659 49.840 1.00 86.00 76 VAL A CA 1
ATOM 576 C C . VAL A 1 76 ? -28.491 -9.617 48.396 1.00 86.00 76 VAL A C 1
ATOM 578 O O . VAL A 1 76 ? -27.762 -9.160 47.523 1.00 86.00 76 VAL A O 1
ATOM 581 N N . ALA A 1 77 ? -29.755 -9.977 48.151 1.00 84.88 77 ALA A N 1
ATOM 582 C CA . ALA A 1 77 ? -30.329 -10.096 46.806 1.00 84.88 77 ALA A CA 1
ATOM 583 C C . ALA A 1 77 ? -30.191 -8.820 45.954 1.00 84.88 77 ALA A C 1
ATOM 585 O O . ALA A 1 77 ? -29.993 -8.887 44.744 1.00 84.88 77 ALA A O 1
ATOM 586 N N . HIS A 1 78 ? -30.272 -7.638 46.577 1.00 81.75 78 HIS A N 1
ATOM 587 C CA . HIS A 1 78 ? -30.068 -6.377 45.861 1.00 81.75 78 HIS A CA 1
ATOM 588 C C . HIS A 1 78 ? -28.607 -6.178 45.428 1.00 81.75 78 HIS A C 1
ATOM 590 O O . HIS A 1 78 ? -28.372 -5.693 44.329 1.00 81.75 78 HIS A O 1
ATOM 596 N N . VAL A 1 79 ? -27.637 -6.564 46.266 1.00 82.12 79 VAL A N 1
ATOM 597 C CA . VAL A 1 79 ? -26.203 -6.467 45.942 1.00 82.12 79 VAL A CA 1
ATOM 598 C C . VAL A 1 79 ? -25.845 -7.466 44.842 1.00 82.12 79 VAL A C 1
ATOM 600 O O . VAL A 1 79 ? -25.171 -7.091 43.891 1.00 82.12 79 VAL A O 1
ATOM 603 N N . GLU A 1 80 ? -26.369 -8.692 44.922 1.00 87.75 80 GLU A N 1
ATOM 604 C CA . GLU A 1 80 ? -26.213 -9.726 43.887 1.00 87.75 80 GLU A CA 1
ATOM 605 C C . GLU A 1 80 ? -26.767 -9.253 42.530 1.00 87.75 80 GLU A C 1
ATOM 607 O O . GLU A 1 80 ? -26.065 -9.312 41.525 1.00 87.75 80 GLU A O 1
ATOM 612 N N . SER A 1 81 ? -27.982 -8.691 42.500 1.00 86.44 81 SER A N 1
ATOM 613 C CA . SER A 1 81 ? -28.580 -8.156 41.266 1.00 86.44 81 SER A CA 1
ATOM 614 C C . SER A 1 81 ? -27.780 -7.003 40.656 1.00 86.44 81 SER A C 1
ATOM 616 O O . SER A 1 81 ? -27.719 -6.875 39.436 1.00 86.44 81 SER A O 1
ATOM 618 N N . VAL A 1 82 ? -27.203 -6.142 41.490 1.00 83.06 82 VAL A N 1
ATOM 619 C CA . VAL A 1 82 ? -26.411 -4.999 41.032 1.00 83.06 82 VAL A CA 1
ATOM 620 C C . VAL A 1 82 ? -25.061 -5.444 40.473 1.00 83.06 82 VAL A C 1
ATOM 622 O O . VAL A 1 82 ? -24.637 -4.920 39.446 1.00 83.06 82 VAL A O 1
ATOM 625 N N . LEU A 1 83 ? -24.398 -6.406 41.121 1.00 86.25 83 LEU A N 1
ATOM 626 C CA . LEU A 1 83 ? -23.160 -6.991 40.605 1.00 86.25 83 LEU A CA 1
ATOM 627 C C . LEU A 1 83 ? -23.383 -7.678 39.265 1.00 86.25 83 LEU A C 1
ATOM 629 O O . LEU A 1 83 ? -22.630 -7.424 38.334 1.00 86.25 83 LEU A O 1
ATOM 633 N N . GLN A 1 84 ? -24.467 -8.445 39.138 1.00 89.00 84 GLN A N 1
ATOM 634 C CA . GLN A 1 84 ? -24.825 -9.068 37.869 1.00 89.00 84 GLN A CA 1
ATOM 635 C C . GLN A 1 84 ? -25.028 -8.021 36.760 1.00 89.00 84 GLN A C 1
ATOM 637 O O . GLN A 1 84 ? -24.512 -8.175 35.656 1.00 89.00 84 GLN A O 1
ATOM 642 N N . GLN A 1 85 ? -25.719 -6.913 37.053 1.00 84.94 85 GLN A N 1
ATOM 643 C CA . GLN A 1 85 ? -25.890 -5.828 36.084 1.00 84.94 85 GLN A CA 1
ATOM 644 C C . GLN A 1 85 ? -24.551 -5.167 35.706 1.00 84.94 85 GLN A C 1
ATOM 646 O O . GLN A 1 85 ? -24.345 -4.814 34.543 1.00 84.94 85 GLN A O 1
ATOM 651 N N . LEU A 1 86 ? -23.640 -4.997 36.671 1.00 84.94 86 LEU A N 1
ATOM 652 C CA . LEU A 1 86 ? -22.301 -4.462 36.428 1.00 84.94 86 LEU A CA 1
ATOM 653 C C . LEU A 1 86 ? -21.486 -5.397 35.523 1.00 84.94 86 LEU A C 1
ATOM 655 O O . LEU A 1 86 ? -20.899 -4.927 34.552 1.00 84.94 86 LEU A O 1
ATOM 659 N N . GLU A 1 87 ? -21.501 -6.703 35.785 1.00 89.12 87 GLU A N 1
ATOM 660 C CA . GLU A 1 87 ? -20.847 -7.717 34.950 1.00 89.12 87 GLU A CA 1
ATOM 661 C C . GLU A 1 87 ? -21.380 -7.704 33.512 1.00 89.12 87 GLU A C 1
ATOM 663 O O . GLU A 1 87 ? -20.599 -7.621 32.564 1.00 89.12 87 GLU A O 1
ATOM 668 N N . GLU A 1 88 ? -22.705 -7.699 33.331 1.00 89.44 88 GLU A N 1
ATOM 669 C CA . GLU A 1 88 ? -23.336 -7.633 32.006 1.00 89.44 88 GLU A CA 1
ATOM 670 C C . GLU A 1 88 ? -22.936 -6.357 31.246 1.00 89.44 88 GLU A C 1
ATOM 672 O O . GLU A 1 88 ? -22.605 -6.406 30.060 1.00 89.44 88 GLU A O 1
ATOM 677 N N . SER A 1 89 ? -22.922 -5.209 31.927 1.00 85.12 89 SER A N 1
ATOM 678 C CA . SER A 1 89 ? -22.504 -3.938 31.325 1.00 85.12 89 SER A CA 1
ATOM 679 C C . SER A 1 89 ? -21.005 -3.879 31.012 1.00 85.12 89 SER A C 1
ATOM 681 O O . SER A 1 89 ? -20.614 -3.299 30.000 1.00 85.12 89 SER A O 1
ATOM 683 N N . HIS A 1 90 ? -20.162 -4.514 31.830 1.00 86.56 90 HIS A N 1
ATOM 684 C CA . HIS A 1 90 ? -18.727 -4.615 31.589 1.00 86.56 90 HIS A CA 1
ATOM 685 C C . HIS A 1 90 ? -18.445 -5.409 30.312 1.00 86.56 90 HIS A C 1
ATOM 687 O O . HIS A 1 90 ? -17.699 -4.935 29.459 1.00 86.56 90 HIS A O 1
ATOM 693 N N . VAL A 1 91 ? -19.113 -6.552 30.123 1.00 90.94 91 VAL A N 1
ATOM 694 C CA . VAL A 1 91 ? -19.004 -7.351 28.889 1.00 90.94 91 VAL A CA 1
ATOM 695 C C . VAL A 1 91 ? -19.426 -6.536 27.660 1.00 90.94 91 VAL A C 1
ATOM 697 O O . VAL A 1 91 ? -18.759 -6.572 26.627 1.00 90.94 91 VAL A O 1
ATOM 700 N N . GLN A 1 92 ? -20.497 -5.741 27.763 1.00 89.44 92 GLN A N 1
ATOM 701 C CA . GLN A 1 92 ? -20.916 -4.847 26.674 1.00 89.44 92 GLN A CA 1
ATOM 702 C C . GLN A 1 92 ? -19.867 -3.768 26.364 1.00 89.44 92 GLN A C 1
ATOM 704 O O . GLN A 1 92 ? -19.646 -3.433 25.200 1.00 89.44 92 GLN A O 1
ATOM 709 N N . LEU A 1 93 ? -19.212 -3.214 27.387 1.00 89.81 93 LEU A N 1
ATOM 710 C CA . LEU A 1 93 ? -18.132 -2.247 27.200 1.00 89.81 93 LEU A CA 1
ATOM 711 C C . LEU A 1 93 ? -16.900 -2.887 26.557 1.00 89.81 93 LEU A C 1
ATOM 713 O O . LEU A 1 93 ? -16.310 -2.268 25.673 1.00 89.81 93 LEU A O 1
ATOM 717 N N . GLU A 1 94 ? -16.524 -4.105 26.956 1.00 91.50 94 GLU A N 1
ATOM 718 C CA . GLU A 1 94 ? -15.422 -4.850 26.334 1.00 91.50 94 GLU A CA 1
ATOM 719 C C . GLU A 1 94 ? -15.657 -5.048 24.833 1.00 91.50 94 GLU A C 1
ATOM 721 O O . GLU A 1 94 ? -14.754 -4.787 24.034 1.00 91.50 94 GLU A O 1
ATOM 726 N N . GLU A 1 95 ? -16.882 -5.405 24.442 1.00 92.12 95 GLU A N 1
ATOM 727 C CA . GLU A 1 95 ? -17.273 -5.520 23.036 1.00 92.12 95 GLU A CA 1
ATOM 728 C C . GLU A 1 95 ? -17.149 -4.173 22.303 1.00 92.12 95 GLU A C 1
ATOM 730 O O . GLU A 1 95 ? -16.542 -4.094 21.235 1.00 92.12 95 GLU A O 1
ATOM 735 N N . LEU A 1 96 ? -17.622 -3.068 22.891 1.00 91.12 96 LEU A N 1
ATOM 736 C CA . LEU A 1 96 ? -17.484 -1.737 22.282 1.00 91.12 96 LEU A CA 1
ATOM 737 C C . LEU A 1 96 ? -16.023 -1.285 22.149 1.00 91.12 96 LEU A C 1
ATOM 739 O O . LEU A 1 96 ? -15.653 -0.680 21.137 1.00 91.12 96 LEU A O 1
ATOM 743 N N . PHE A 1 97 ? -15.178 -1.571 23.144 1.00 92.75 97 PHE A N 1
ATOM 744 C CA . PHE A 1 97 ? -13.737 -1.327 23.052 1.00 92.75 97 PHE A CA 1
ATOM 745 C C . PHE A 1 97 ? -13.118 -2.138 21.915 1.00 92.75 97 PHE A C 1
ATOM 747 O O . PHE A 1 97 ? -12.337 -1.584 21.135 1.00 92.75 97 PHE A O 1
ATOM 754 N N . HIS A 1 98 ? -13.493 -3.413 21.798 1.00 93.44 98 HIS A N 1
ATOM 755 C CA . HIS A 1 98 ? -13.009 -4.307 20.756 1.00 93.44 98 HIS A CA 1
ATOM 756 C C . HIS A 1 98 ? -13.401 -3.819 19.356 1.00 93.44 98 HIS A C 1
ATOM 758 O O . HIS A 1 98 ? -12.530 -3.631 18.505 1.00 93.44 98 HIS A O 1
ATOM 764 N N . GLN A 1 99 ? -14.678 -3.499 19.139 1.00 92.31 99 GLN A N 1
ATOM 765 C CA . GLN A 1 99 ? -15.161 -2.964 17.865 1.00 92.31 99 GLN A CA 1
ATOM 766 C C . GLN A 1 99 ? -14.477 -1.646 17.502 1.00 92.31 99 GLN A C 1
ATOM 768 O O . GLN A 1 99 ? -14.036 -1.457 16.370 1.00 92.31 99 GLN A O 1
ATOM 773 N N . ARG A 1 100 ? -14.340 -0.723 18.463 1.00 90.69 100 ARG A N 1
ATOM 774 C CA . ARG A 1 100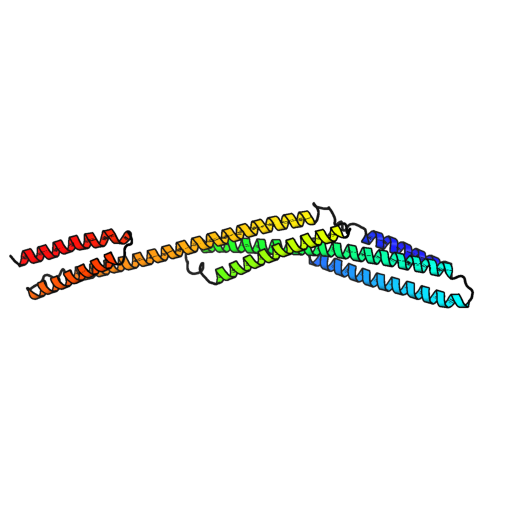 ? -13.654 0.553 18.227 1.00 90.69 100 ARG A CA 1
ATOM 775 C C . ARG A 1 100 ? -12.176 0.353 17.891 1.00 90.69 100 ARG A C 1
ATOM 777 O O . ARG A 1 100 ? -11.666 1.068 17.032 1.00 90.69 100 ARG A O 1
ATOM 784 N N . LYS A 1 101 ? -11.505 -0.618 18.520 1.00 92.12 101 LYS A N 1
ATOM 785 C CA . LYS A 1 101 ? -10.122 -0.982 18.187 1.00 92.12 101 LYS A CA 1
ATOM 786 C C . LYS A 1 101 ? -10.022 -1.461 16.738 1.00 92.12 101 LYS A C 1
ATOM 788 O O . LYS A 1 101 ? -9.200 -0.935 16.000 1.00 92.12 101 LYS A O 1
ATOM 793 N N . ILE A 1 102 ? -10.902 -2.371 16.316 1.00 94.06 102 ILE A N 1
ATOM 794 C CA . ILE A 1 102 ? -10.949 -2.857 14.928 1.00 94.06 102 ILE A CA 1
ATOM 795 C C . ILE A 1 102 ? -11.123 -1.690 13.948 1.00 94.06 102 ILE A C 1
ATOM 797 O O . ILE A 1 102 ? -10.379 -1.595 12.975 1.00 94.06 102 ILE A O 1
ATOM 801 N N . ARG A 1 103 ? -12.048 -0.759 14.226 1.00 91.75 103 ARG A N 1
ATOM 802 C CA . ARG A 1 103 ? -12.232 0.441 13.391 1.00 91.75 103 ARG A CA 1
ATOM 803 C C . ARG A 1 103 ? -10.947 1.265 13.299 1.00 91.75 103 ARG A C 1
ATOM 805 O O . ARG A 1 103 ? -10.546 1.634 12.200 1.00 91.75 103 ARG A O 1
ATOM 812 N N . LEU A 1 104 ? -10.293 1.547 14.429 1.00 91.56 104 LEU A N 1
ATOM 813 C CA . LEU A 1 104 ? -9.032 2.296 14.446 1.00 91.56 104 LEU A CA 1
ATOM 814 C C . LEU A 1 104 ? -7.913 1.575 13.690 1.00 91.56 104 LEU A C 1
ATOM 816 O O . LEU A 1 104 ? -7.164 2.234 12.974 1.00 91.56 104 LEU A O 1
ATOM 820 N N . ASP A 1 105 ? -7.829 0.251 13.800 1.00 94.50 105 ASP A N 1
ATOM 821 C CA . ASP A 1 105 ? -6.853 -0.553 13.066 1.00 94.50 105 ASP A CA 1
ATOM 822 C C . ASP A 1 105 ? -7.097 -0.455 11.548 1.00 94.50 105 ASP A C 1
ATOM 824 O O . ASP A 1 105 ? -6.146 -0.264 10.793 1.00 94.50 105 ASP A O 1
ATOM 828 N N . VAL A 1 106 ? -8.356 -0.480 11.088 1.00 94.81 106 VAL A N 1
ATOM 829 C CA . VAL A 1 106 ? -8.705 -0.243 9.671 1.00 94.81 106 VAL A CA 1
ATOM 830 C C . VAL A 1 106 ? -8.254 1.150 9.211 1.00 94.81 106 VAL A C 1
ATOM 832 O O . VAL A 1 106 ? -7.621 1.276 8.162 1.00 94.81 106 VAL A O 1
ATOM 835 N N . TYR A 1 107 ? -8.522 2.200 9.995 1.00 93.25 107 TYR A N 1
ATOM 836 C CA . TYR A 1 107 ? -8.068 3.559 9.664 1.00 93.25 107 TYR A CA 1
ATOM 837 C C . TYR A 1 107 ? -6.544 3.688 9.650 1.00 93.25 107 TYR A C 1
ATOM 839 O O . TYR A 1 107 ? -5.995 4.379 8.793 1.00 93.25 107 TYR A O 1
ATOM 847 N N . LEU A 1 108 ? -5.856 3.019 10.575 1.00 95.00 108 LEU A N 1
ATOM 848 C CA . LEU A 1 108 ? -4.400 2.994 10.618 1.00 95.00 108 LEU A CA 1
ATOM 849 C C . LEU A 1 108 ? -3.833 2.369 9.342 1.00 95.00 108 LEU A C 1
ATOM 851 O O . LEU A 1 108 ? -2.954 2.963 8.721 1.00 95.00 108 LEU A O 1
ATOM 855 N N . GLN A 1 109 ? -4.366 1.220 8.919 1.00 97.12 109 GLN A N 1
ATOM 856 C CA . GLN A 1 109 ? -3.950 0.577 7.671 1.00 97.12 109 GLN A CA 1
ATOM 857 C C . GLN A 1 109 ? -4.242 1.456 6.448 1.00 97.12 109 GLN A C 1
ATOM 859 O O . GLN A 1 109 ? -3.394 1.560 5.566 1.00 97.12 109 GLN A O 1
ATOM 864 N N . LEU A 1 110 ? -5.381 2.160 6.415 1.00 95.44 110 LEU A N 1
ATOM 865 C CA . LEU A 1 110 ? -5.671 3.129 5.353 1.00 95.44 110 LEU A CA 1
ATOM 866 C C . LEU A 1 110 ? -4.628 4.258 5.310 1.00 95.44 110 LEU A C 1
ATOM 868 O O . LEU A 1 110 ? -4.140 4.589 4.229 1.00 95.44 110 LEU A O 1
ATOM 872 N N . ARG A 1 111 ? -4.258 4.847 6.457 1.00 95.31 111 ARG A N 1
ATOM 873 C CA . ARG A 1 111 ? -3.237 5.911 6.503 1.00 95.31 111 ARG A CA 1
ATOM 874 C C . ARG A 1 111 ? -1.857 5.406 6.087 1.00 95.31 111 ARG A C 1
ATOM 876 O O . ARG A 1 111 ? -1.167 6.103 5.347 1.00 95.31 111 ARG A O 1
ATOM 883 N N . ILE A 1 112 ? -1.478 4.196 6.500 1.00 97.06 112 ILE A N 1
ATOM 884 C CA . ILE A 1 112 ? -0.230 3.555 6.059 1.00 97.06 112 ILE A CA 1
ATOM 885 C C . ILE A 1 112 ? -0.251 3.357 4.540 1.00 97.06 112 ILE A C 1
ATOM 887 O O . ILE A 1 112 ? 0.686 3.769 3.864 1.00 97.06 112 ILE A O 1
ATOM 891 N N . LEU A 1 113 ? -1.342 2.822 3.983 1.00 97.81 113 LEU A N 1
ATOM 892 C CA . LEU A 1 113 ? -1.483 2.634 2.539 1.00 97.81 113 LEU A CA 1
ATOM 893 C C . LEU A 1 113 ? -1.380 3.963 1.779 1.00 97.81 113 LEU A C 1
ATOM 895 O O . LEU A 1 113 ? -0.700 4.034 0.755 1.00 97.81 113 LEU A O 1
ATOM 899 N N . GLN A 1 114 ? -2.021 5.025 2.275 1.00 96.94 114 GLN A N 1
ATOM 900 C CA . GLN A 1 114 ? -1.923 6.369 1.696 1.00 96.94 114 GLN A CA 1
ATOM 901 C C . GLN A 1 114 ? -0.478 6.879 1.700 1.00 96.94 114 GLN A C 1
ATOM 903 O O . GLN A 1 114 ? -0.000 7.366 0.675 1.00 96.94 114 GLN A O 1
ATOM 908 N N . GLN A 1 115 ? 0.235 6.726 2.818 1.00 97.38 115 GLN A N 1
ATOM 909 C CA . GLN A 1 115 ? 1.640 7.108 2.926 1.00 97.38 115 GLN A CA 1
ATOM 910 C C . GLN A 1 115 ? 2.523 6.305 1.960 1.00 97.38 115 GLN A C 1
ATOM 912 O O . GLN A 1 115 ? 3.250 6.899 1.166 1.00 97.38 115 GLN A O 1
ATOM 917 N N . CYS A 1 116 ? 2.418 4.974 1.961 1.00 98.06 116 CYS A N 1
ATOM 918 C CA . CYS A 1 116 ? 3.182 4.111 1.062 1.00 98.06 116 CYS A CA 1
ATOM 919 C C . CYS A 1 116 ? 2.869 4.397 -0.412 1.00 98.06 116 CYS A C 1
ATOM 921 O O . CYS A 1 116 ? 3.767 4.370 -1.253 1.00 98.06 116 CYS A O 1
ATOM 923 N N . THR A 1 117 ? 1.613 4.733 -0.729 1.00 98.25 117 THR A N 1
ATOM 924 C CA . THR A 1 117 ? 1.214 5.174 -2.070 1.00 98.25 117 THR A CA 1
ATOM 925 C C . THR A 1 117 ? 1.947 6.457 -2.448 1.00 98.25 117 THR A C 1
ATOM 927 O O . THR A 1 117 ? 2.548 6.519 -3.517 1.00 98.25 117 THR A O 1
ATOM 930 N N . LEU A 1 118 ? 1.969 7.475 -1.585 1.00 97.38 118 LEU A N 1
ATOM 931 C CA . LEU A 1 118 ? 2.697 8.719 -1.858 1.00 97.38 118 LEU A CA 1
ATOM 932 C C . LEU A 1 118 ? 4.200 8.480 -2.046 1.00 97.38 118 LEU A C 1
ATOM 934 O O . LEU A 1 118 ? 4.781 9.008 -2.995 1.00 97.38 118 LEU A O 1
ATOM 938 N N . GLU A 1 119 ? 4.809 7.659 -1.190 1.00 97.25 119 GLU A N 1
ATOM 939 C CA . GLU A 1 119 ? 6.227 7.299 -1.272 1.00 97.25 119 GLU A CA 1
ATOM 940 C C . GLU A 1 119 ? 6.555 6.609 -2.602 1.00 97.25 119 GLU A C 1
ATOM 942 O O . GLU A 1 119 ? 7.431 7.074 -3.334 1.00 97.25 119 GLU A O 1
ATOM 947 N N . VAL A 1 120 ? 5.811 5.561 -2.981 1.00 97.56 120 VAL A N 1
ATOM 948 C CA . VAL A 1 120 ? 6.075 4.850 -4.241 1.00 97.56 120 VAL A CA 1
ATOM 949 C C . VAL A 1 120 ? 5.839 5.731 -5.462 1.00 97.56 120 VAL A C 1
ATOM 951 O O . VAL A 1 120 ? 6.615 5.695 -6.416 1.00 97.56 120 VAL A O 1
ATOM 954 N N . THR A 1 121 ? 4.811 6.578 -5.420 1.00 97.38 121 THR A N 1
ATOM 955 C CA . THR A 1 121 ? 4.511 7.513 -6.508 1.00 97.38 121 THR A CA 1
ATOM 956 C C . THR A 1 121 ? 5.645 8.522 -6.691 1.00 97.38 121 THR A C 1
ATOM 958 O O . THR A 1 121 ? 6.116 8.726 -7.812 1.00 97.38 121 THR A O 1
ATOM 961 N N . GLY A 1 122 ? 6.129 9.103 -5.588 1.00 96.94 122 GLY A N 1
ATOM 962 C CA . GLY A 1 122 ? 7.240 10.051 -5.598 1.00 96.94 122 GLY A CA 1
ATOM 963 C C . GLY A 1 122 ? 8.540 9.430 -6.106 1.00 96.94 122 GLY A C 1
ATOM 964 O O . GLY A 1 122 ? 9.248 10.045 -6.903 1.00 96.94 122 GLY A O 1
ATOM 965 N N . GLU A 1 123 ? 8.828 8.189 -5.718 1.00 95.62 123 GLU A N 1
ATOM 966 C CA . GLU A 1 123 ? 10.010 7.457 -6.177 1.00 95.62 123 GLU A CA 1
ATOM 967 C C . GLU A 1 123 ? 9.960 7.131 -7.682 1.00 95.62 123 GLU A C 1
ATOM 969 O O . GLU A 1 123 ? 10.977 7.256 -8.376 1.00 95.62 123 GLU A O 1
ATOM 974 N N . ILE A 1 124 ? 8.788 6.761 -8.217 1.00 94.88 124 ILE A N 1
ATOM 975 C CA . ILE A 1 124 ? 8.586 6.551 -9.663 1.00 94.88 124 ILE A CA 1
ATOM 976 C C . ILE A 1 124 ? 8.810 7.858 -10.428 1.00 94.88 124 ILE A C 1
ATOM 978 O O . ILE A 1 124 ? 9.549 7.879 -11.419 1.00 94.88 124 ILE A O 1
ATOM 982 N N . ASP A 1 125 ? 8.216 8.955 -9.957 1.00 94.62 125 ASP A N 1
ATOM 983 C CA . ASP A 1 125 ? 8.338 10.265 -10.597 1.00 94.62 125 ASP A CA 1
ATOM 984 C C . ASP A 1 125 ? 9.790 10.780 -10.554 1.00 94.62 125 ASP A C 1
ATOM 986 O O . ASP A 1 125 ? 10.292 11.314 -11.549 1.00 94.62 125 ASP A O 1
ATOM 990 N N . ALA A 1 126 ? 10.503 10.564 -9.445 1.00 92.88 126 ALA A N 1
ATOM 991 C CA . ALA A 1 126 ? 11.925 10.879 -9.323 1.00 92.88 126 ALA A CA 1
ATOM 992 C C . ALA A 1 126 ? 12.770 10.067 -10.316 1.00 92.88 126 ALA A C 1
ATOM 994 O O . ALA A 1 126 ? 13.593 10.631 -11.043 1.00 92.88 126 ALA A O 1
ATOM 995 N N . TRP A 1 127 ? 12.524 8.756 -10.420 1.00 90.25 127 TRP A N 1
ATOM 996 C CA . TRP A 1 127 ? 13.248 7.907 -11.366 1.00 90.25 127 TRP A CA 1
ATOM 997 C C . TRP A 1 127 ? 13.019 8.338 -12.819 1.00 90.25 127 TRP A C 1
ATOM 999 O O . TRP A 1 127 ? 13.967 8.422 -13.607 1.00 90.25 127 TRP A O 1
ATOM 1009 N N . LYS A 1 128 ? 11.776 8.683 -13.167 1.00 90.31 128 LYS A N 1
ATOM 1010 C CA . LYS A 1 128 ? 11.415 9.216 -14.484 1.00 90.31 128 LYS A CA 1
ATOM 1011 C C . LYS A 1 128 ? 12.194 10.491 -14.816 1.00 90.31 128 LYS A C 1
ATOM 1013 O O . LYS A 1 128 ? 12.745 10.601 -15.912 1.00 90.31 128 LYS A O 1
ATOM 1018 N N . GLN A 1 129 ? 12.272 11.438 -13.880 1.00 90.75 129 GLN A N 1
ATOM 1019 C CA . GLN A 1 129 ? 13.030 12.679 -14.067 1.00 90.75 129 GLN A CA 1
ATOM 1020 C C . GLN A 1 129 ? 14.532 12.420 -14.233 1.00 90.75 129 GLN A C 1
ATOM 1022 O O . GLN A 1 129 ? 15.179 13.042 -15.079 1.00 90.75 129 GLN A O 1
ATOM 1027 N N . ASP A 1 130 ? 15.095 11.491 -13.463 1.00 86.94 130 ASP A N 1
ATOM 1028 C CA . ASP A 1 130 ? 16.511 11.136 -13.564 1.00 86.94 130 ASP A CA 1
ATOM 1029 C C . ASP A 1 130 ? 16.850 10.502 -14.916 1.00 86.94 130 ASP A C 1
ATOM 1031 O O . ASP A 1 130 ? 17.871 10.846 -15.516 1.00 86.94 130 ASP A O 1
ATOM 1035 N N . LEU A 1 131 ? 15.981 9.636 -15.443 1.00 83.25 131 LEU A N 1
ATOM 1036 C CA . LEU A 1 131 ? 16.141 9.067 -16.784 1.00 83.25 131 LEU A CA 1
ATOM 1037 C C . LEU A 1 131 ? 16.074 10.141 -17.875 1.00 83.25 131 LEU A C 1
ATOM 1039 O O . LEU A 1 131 ? 16.880 10.119 -18.806 1.00 83.25 131 LEU A O 1
ATOM 1043 N N . GLN A 1 132 ? 15.166 11.112 -17.747 1.00 83.81 132 GLN A N 1
ATOM 1044 C CA . GLN A 1 132 ? 15.069 12.227 -18.692 1.00 83.81 132 GLN A CA 1
ATOM 1045 C C . GLN A 1 132 ? 16.342 13.080 -18.709 1.00 83.81 132 GLN A C 1
ATOM 1047 O O . GLN A 1 132 ? 16.827 13.426 -19.785 1.00 83.81 132 GLN A O 1
ATOM 1052 N N . LYS A 1 133 ? 16.925 13.372 -17.539 1.00 83.56 133 LYS A N 1
ATOM 1053 C CA . LYS A 1 133 ? 18.205 14.097 -17.440 1.00 83.56 133 LYS A CA 1
ATOM 1054 C C . LYS A 1 133 ? 19.348 13.297 -18.062 1.00 83.56 133 LYS A C 1
ATOM 1056 O O . LYS A 1 133 ? 20.112 13.828 -18.861 1.00 83.56 133 LYS A O 1
ATOM 1061 N N . GLN A 1 134 ? 19.433 12.003 -17.758 1.00 75.25 134 GLN A N 1
ATOM 1062 C CA . GLN A 1 134 ? 20.476 11.132 -18.307 1.00 75.25 134 GLN A CA 1
ATOM 1063 C C . GLN A 1 134 ? 20.366 10.944 -19.823 1.00 75.25 134 GLN A C 1
ATOM 1065 O O . GLN A 1 134 ? 21.382 10.754 -20.481 1.00 75.25 134 GLN A O 1
ATOM 1070 N N . SER A 1 135 ? 19.162 11.024 -20.393 1.00 68.38 135 SER A N 1
ATOM 1071 C CA . SER A 1 135 ? 18.974 11.007 -21.846 1.00 68.38 135 SER A CA 1
ATOM 1072 C C 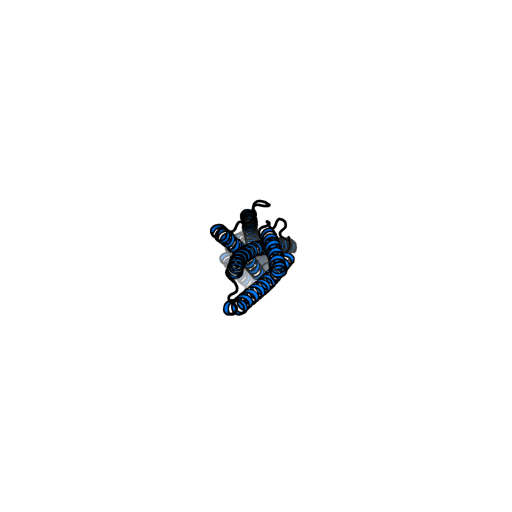. SER A 1 135 ? 19.535 12.255 -22.541 1.00 68.38 135 SER A C 1
ATOM 1074 O O . SER A 1 135 ? 19.813 12.187 -23.738 1.00 68.38 135 SER A O 1
ATOM 1076 N N . GLN A 1 136 ? 19.675 13.386 -21.839 1.00 66.31 136 GLN A N 1
ATOM 1077 C CA . GLN A 1 136 ? 20.237 14.624 -22.397 1.00 66.31 136 GLN A CA 1
ATOM 1078 C C . GLN A 1 136 ? 21.774 14.632 -22.357 1.00 66.31 136 GLN A C 1
ATOM 1080 O O . GLN A 1 136 ? 22.411 15.252 -23.210 1.00 66.31 136 GLN A O 1
ATOM 1085 N N . ASP A 1 137 ? 22.372 13.884 -21.426 1.00 60.50 137 ASP A N 1
ATOM 1086 C CA . ASP A 1 137 ? 23.815 13.686 -21.337 1.00 60.50 137 ASP A CA 1
ATOM 1087 C C . ASP A 1 137 ? 24.246 12.496 -22.211 1.00 60.50 137 ASP A C 1
ATOM 1089 O O . ASP A 1 137 ? 24.133 11.335 -21.826 1.00 60.50 137 ASP A O 1
ATOM 1093 N N . PHE A 1 138 ? 24.828 12.769 -23.383 1.00 51.28 138 PHE A N 1
ATOM 1094 C CA . PHE A 1 138 ? 25.311 11.774 -24.363 1.00 51.28 138 PHE A CA 1
ATOM 1095 C C . PHE A 1 138 ? 26.410 10.799 -23.854 1.00 51.28 138 PHE A C 1
ATOM 1097 O O . PHE A 1 138 ? 26.984 10.028 -24.631 1.00 51.28 138 PHE A O 1
ATOM 1104 N N . SER A 1 139 ? 26.707 10.775 -22.550 1.00 54.94 139 SER A N 1
ATOM 1105 C CA . SER A 1 139 ? 27.609 9.810 -21.907 1.00 54.94 139 SER A CA 1
ATOM 1106 C C . SER A 1 139 ? 26.891 8.476 -21.660 1.00 54.94 139 SER A C 1
ATOM 1108 O O . SER A 1 139 ? 26.527 8.095 -20.549 1.00 54.94 139 SER A O 1
ATOM 1110 N N . THR A 1 140 ? 26.712 7.754 -22.761 1.00 53.72 140 THR A N 1
ATOM 1111 C CA . THR A 1 140 ? 25.941 6.513 -22.965 1.00 53.72 140 THR A CA 1
ATOM 1112 C C . THR A 1 140 ? 26.389 5.276 -22.164 1.00 53.72 140 THR A C 1
ATOM 1114 O O . THR A 1 140 ? 25.826 4.198 -22.335 1.00 53.72 140 THR A O 1
ATOM 1117 N N . GLU A 1 141 ? 27.408 5.364 -21.308 1.00 52.31 141 GLU A N 1
ATOM 1118 C CA . GLU A 1 141 ? 27.928 4.216 -20.543 1.00 52.31 141 GLU A CA 1
ATOM 1119 C C . GLU A 1 141 ? 27.143 3.940 -19.247 1.00 52.31 141 GLU A C 1
ATOM 1121 O O . GLU A 1 141 ? 27.169 2.824 -18.733 1.00 52.31 141 GLU A O 1
ATOM 1126 N N . LYS A 1 142 ? 26.384 4.925 -18.742 1.00 55.47 142 LYS A N 1
ATOM 1127 C CA . LYS A 1 142 ? 25.626 4.781 -17.488 1.00 55.47 142 LYS A CA 1
ATOM 1128 C C . LYS A 1 142 ? 24.301 4.032 -17.644 1.00 55.47 142 LYS A C 1
ATOM 1130 O O . LYS A 1 142 ? 23.993 3.215 -16.786 1.00 55.47 142 LYS A O 1
ATOM 1135 N N . LEU A 1 143 ? 23.569 4.233 -18.742 1.00 56.84 143 LEU A N 1
ATOM 1136 C CA . LEU A 1 143 ? 22.182 3.757 -18.893 1.00 56.84 143 LEU A CA 1
ATOM 1137 C C . LEU A 1 143 ? 22.038 2.221 -18.950 1.00 56.84 143 LEU A C 1
ATOM 1139 O O . LEU A 1 143 ? 21.015 1.688 -18.535 1.00 56.84 143 LEU A O 1
ATOM 1143 N N . ALA A 1 144 ? 23.054 1.496 -19.434 1.00 58.78 144 ALA A N 1
ATOM 1144 C CA . ALA A 1 144 ? 23.066 0.025 -19.488 1.00 58.78 144 ALA A CA 1
ATOM 1145 C C . ALA A 1 144 ? 23.698 -0.624 -18.237 1.00 58.78 144 ALA A C 1
ATOM 1147 O O . ALA A 1 144 ? 23.996 -1.818 -18.232 1.00 58.78 144 ALA A O 1
ATOM 1148 N N . SER A 1 145 ? 23.962 0.161 -17.188 1.00 67.62 145 SER A N 1
ATOM 1149 C CA . SER A 1 145 ? 24.616 -0.324 -15.972 1.00 67.62 145 SER A CA 1
ATOM 1150 C C . SER A 1 145 ? 23.729 -1.327 -15.215 1.00 67.62 145 SER A C 1
ATOM 1152 O O . SER A 1 145 ? 22.518 -1.109 -15.124 1.00 67.62 145 SER A O 1
ATOM 1154 N N . PRO A 1 146 ? 24.314 -2.354 -14.563 1.00 73.50 146 PRO A N 1
ATOM 1155 C CA . PRO A 1 146 ? 23.616 -3.216 -13.601 1.00 73.50 146 PRO A CA 1
ATOM 1156 C C . PRO A 1 146 ? 22.770 -2.441 -12.578 1.00 73.50 146 PRO A C 1
ATOM 1158 O O . PRO A 1 146 ? 21.682 -2.878 -12.214 1.00 73.50 146 PRO A O 1
ATOM 1161 N N . ARG A 1 147 ? 23.204 -1.226 -12.215 1.00 76.31 147 ARG A N 1
ATOM 1162 C CA . ARG A 1 147 ? 22.477 -0.321 -11.313 1.00 76.31 147 ARG A CA 1
ATOM 1163 C C . ARG A 1 147 ? 21.077 0.055 -11.812 1.00 76.31 147 ARG A C 1
ATOM 1165 O O . ARG A 1 147 ? 20.169 0.196 -11.001 1.00 76.31 147 ARG A O 1
ATOM 1172 N N . HIS A 1 148 ? 20.874 0.208 -13.124 1.00 78.50 148 HIS A N 1
ATOM 1173 C CA . HIS A 1 148 ? 19.544 0.497 -13.681 1.00 78.50 148 HIS A CA 1
ATOM 1174 C C . HIS A 1 148 ? 18.610 -0.705 -13.566 1.00 78.50 148 HIS A C 1
ATOM 1176 O O . HIS A 1 148 ? 17.430 -0.538 -13.262 1.00 78.50 148 HIS A O 1
ATOM 1182 N N . MET A 1 149 ? 19.137 -1.914 -13.779 1.00 81.31 149 MET A N 1
ATOM 1183 C CA . MET A 1 149 ? 18.371 -3.148 -13.619 1.00 81.31 149 MET A CA 1
ATOM 1184 C C . MET A 1 149 ? 17.965 -3.355 -12.158 1.00 81.31 149 MET A C 1
ATOM 1186 O O . MET A 1 149 ? 16.796 -3.618 -11.885 1.00 81.31 149 MET A O 1
ATOM 1190 N N . GLU A 1 150 ? 18.901 -3.168 -11.225 1.00 87.19 150 GLU A N 1
ATOM 1191 C CA . GLU A 1 150 ? 18.643 -3.235 -9.782 1.00 87.19 150 GLU A CA 1
ATOM 1192 C C . GLU A 1 150 ? 17.588 -2.214 -9.347 1.00 87.19 150 GLU A C 1
ATOM 1194 O O . GLU A 1 150 ? 16.619 -2.577 -8.683 1.00 87.19 150 GLU A O 1
ATOM 1199 N N . ARG A 1 151 ? 17.716 -0.950 -9.777 1.00 86.94 151 ARG A N 1
ATOM 1200 C CA . ARG A 1 151 ? 16.747 0.103 -9.440 1.00 86.94 151 ARG A CA 1
ATOM 1201 C C . ARG A 1 151 ? 15.354 -0.197 -9.995 1.00 86.94 151 ARG A C 1
ATOM 1203 O O . ARG A 1 151 ? 14.367 0.022 -9.301 1.00 86.94 151 ARG A O 1
ATOM 1210 N N . ARG A 1 152 ? 15.272 -0.735 -11.214 1.00 87.38 152 ARG A N 1
ATOM 1211 C CA . ARG A 1 152 ? 14.007 -1.137 -11.843 1.00 87.38 152 ARG A CA 1
ATOM 1212 C C . ARG A 1 152 ? 13.338 -2.294 -11.101 1.00 87.38 152 ARG A C 1
ATOM 1214 O O . ARG A 1 152 ? 12.132 -2.252 -10.885 1.00 87.38 152 ARG A O 1
ATOM 1221 N N . LEU A 1 153 ? 14.107 -3.310 -10.703 1.00 91.81 153 LEU A N 1
ATOM 1222 C CA . LEU A 1 153 ? 13.595 -4.422 -9.895 1.00 91.81 153 LEU A CA 1
ATOM 1223 C C . LEU A 1 153 ? 13.094 -3.936 -8.532 1.00 91.81 153 LEU A C 1
ATOM 1225 O O . LEU A 1 153 ? 11.989 -4.292 -8.140 1.00 91.81 153 LEU A O 1
ATOM 1229 N N . ALA A 1 154 ? 13.863 -3.081 -7.854 1.00 93.00 154 ALA A N 1
ATOM 1230 C CA . ALA A 1 154 ? 13.455 -2.494 -6.582 1.00 93.00 154 ALA A CA 1
ATOM 1231 C C . ALA A 1 154 ? 12.133 -1.720 -6.710 1.00 93.00 154 ALA A C 1
ATOM 1233 O O . ALA A 1 154 ? 11.241 -1.899 -5.888 1.00 93.00 154 ALA A O 1
ATOM 1234 N N . MET A 1 155 ? 11.972 -0.924 -7.774 1.00 94.75 155 MET A N 1
ATOM 1235 C CA . MET A 1 155 ? 10.740 -0.169 -8.017 1.00 94.75 155 MET A CA 1
ATOM 1236 C C . MET A 1 155 ? 9.534 -1.078 -8.280 1.00 94.75 155 MET A C 1
ATOM 1238 O O . MET A 1 155 ? 8.461 -0.850 -7.729 1.00 94.75 155 MET A O 1
ATOM 1242 N N . ASN A 1 156 ? 9.718 -2.127 -9.090 1.00 94.81 156 ASN A N 1
ATOM 1243 C CA . ASN A 1 156 ? 8.672 -3.113 -9.368 1.00 94.81 156 ASN A CA 1
ATOM 1244 C C . ASN A 1 156 ? 8.231 -3.857 -8.103 1.00 94.81 156 ASN A C 1
ATOM 1246 O O . ASN A 1 156 ? 7.035 -4.056 -7.907 1.00 94.81 156 ASN A O 1
ATOM 1250 N N . ASN A 1 157 ? 9.178 -4.243 -7.247 1.00 96.19 157 ASN A N 1
ATOM 1251 C CA . ASN A 1 157 ? 8.859 -4.893 -5.979 1.00 96.19 157 ASN A CA 1
ATOM 1252 C C . ASN A 1 157 ? 8.104 -3.937 -5.053 1.00 96.19 157 ASN A C 1
ATOM 1254 O O . ASN A 1 157 ? 7.067 -4.309 -4.518 1.00 96.19 157 ASN A O 1
ATOM 1258 N N . MET A 1 158 ? 8.567 -2.690 -4.939 1.00 96.62 158 MET A N 1
ATOM 1259 C CA . MET A 1 158 ? 7.940 -1.688 -4.081 1.00 96.62 158 MET A CA 1
ATOM 1260 C C . MET A 1 158 ? 6.486 -1.418 -4.486 1.00 96.62 158 MET A C 1
ATOM 1262 O O . MET A 1 158 ? 5.596 -1.510 -3.648 1.00 96.62 158 MET A O 1
ATOM 1266 N N . ILE A 1 159 ? 6.200 -1.160 -5.769 1.00 97.62 159 ILE A N 1
ATOM 1267 C CA . ILE A 1 159 ? 4.810 -0.940 -6.204 1.00 97.62 159 ILE A CA 1
ATOM 1268 C C . ILE A 1 159 ? 3.945 -2.194 -6.070 1.00 97.62 159 ILE A C 1
ATOM 1270 O O . ILE A 1 159 ? 2.769 -2.088 -5.730 1.00 97.62 159 ILE A O 1
ATOM 1274 N N . TYR A 1 160 ? 4.516 -3.379 -6.294 1.00 97.88 160 TYR A N 1
ATOM 1275 C CA . TYR A 1 160 ? 3.807 -4.637 -6.091 1.00 97.88 160 TYR A CA 1
ATOM 1276 C C . TYR A 1 160 ? 3.397 -4.817 -4.626 1.00 97.88 160 TYR A C 1
ATOM 1278 O O . TYR A 1 160 ? 2.236 -5.116 -4.361 1.00 97.88 160 TYR A O 1
ATOM 1286 N N . GLU A 1 161 ? 4.314 -4.590 -3.685 1.00 98.19 161 GLU A N 1
ATOM 1287 C CA . GLU A 1 161 ? 4.049 -4.693 -2.247 1.00 98.19 161 GLU A CA 1
ATOM 1288 C C . GLU A 1 161 ? 2.932 -3.739 -1.807 1.00 98.19 161 GLU A C 1
ATOM 1290 O O . GLU A 1 161 ? 2.013 -4.166 -1.111 1.00 98.19 161 GLU A O 1
ATOM 1295 N N . VAL A 1 162 ? 2.944 -2.483 -2.267 1.00 98.44 162 VAL A N 1
ATOM 1296 C CA . VAL A 1 162 ? 1.891 -1.509 -1.924 1.00 98.44 162 VAL A CA 1
ATOM 1297 C C . VAL A 1 162 ? 0.538 -1.890 -2.544 1.00 98.44 162 VAL A C 1
ATOM 1299 O O . VAL A 1 162 ? -0.497 -1.747 -1.896 1.00 98.44 162 VAL A O 1
ATOM 1302 N N . ILE A 1 163 ? 0.517 -2.445 -3.764 1.00 98.38 163 ILE A N 1
ATOM 1303 C CA . ILE A 1 163 ? -0.716 -2.983 -4.368 1.00 98.38 163 ILE A CA 1
ATOM 1304 C C . ILE A 1 163 ? -1.271 -4.148 -3.539 1.00 98.38 163 ILE A C 1
ATOM 1306 O O . ILE A 1 163 ? -2.476 -4.196 -3.296 1.00 98.38 163 ILE A O 1
ATOM 1310 N N . GLN A 1 164 ? -0.414 -5.072 -3.088 1.00 98.38 164 GLN A N 1
ATOM 1311 C CA . GLN A 1 164 ? -0.853 -6.187 -2.242 1.00 98.38 164 GLN A CA 1
ATOM 1312 C C . GLN A 1 164 ? -1.414 -5.689 -0.906 1.00 98.38 164 GLN A C 1
ATOM 1314 O O . GLN A 1 164 ? -2.506 -6.103 -0.536 1.00 98.38 164 GLN A O 1
ATOM 1319 N N . GLN A 1 165 ? -0.759 -4.721 -0.253 1.00 98.38 165 GLN A N 1
ATOM 1320 C CA . GLN A 1 165 ? -1.295 -4.086 0.960 1.00 98.38 165 GLN A CA 1
ATOM 1321 C C . GLN A 1 165 ? -2.686 -3.479 0.729 1.00 98.38 165 GLN A C 1
ATOM 1323 O O . GLN A 1 165 ? -3.564 -3.586 1.584 1.00 98.38 165 GLN A O 1
ATOM 1328 N N . GLY A 1 166 ? -2.914 -2.875 -0.442 1.00 98.56 166 GLY A N 1
ATOM 1329 C CA . GLY A 1 166 ? -4.230 -2.379 -0.835 1.00 98.56 166 GLY A CA 1
ATOM 1330 C C . GLY A 1 166 ? -5.282 -3.485 -0.929 1.00 98.56 166 GLY A C 1
ATOM 1331 O O . GLY A 1 166 ? -6.405 -3.292 -0.460 1.00 98.56 166 GLY A O 1
ATOM 1332 N N . HIS A 1 167 ? -4.945 -4.634 -1.520 1.00 98.50 167 HIS A N 1
ATOM 1333 C CA . HIS A 1 167 ? -5.855 -5.779 -1.618 1.00 98.50 167 HIS A CA 1
ATOM 1334 C C . HIS A 1 167 ? -6.140 -6.417 -0.257 1.00 98.50 167 HIS A C 1
ATOM 1336 O O . HIS A 1 167 ? -7.304 -6.673 0.055 1.00 98.50 167 HIS A O 1
ATOM 1342 N N . ASP A 1 168 ? -5.108 -6.602 0.564 1.00 98.62 168 ASP A N 1
ATOM 1343 C CA . ASP A 1 168 ? -5.232 -7.148 1.916 1.00 98.62 168 ASP A CA 1
ATOM 1344 C C . ASP A 1 168 ? -6.130 -6.255 2.784 1.00 98.62 168 ASP A C 1
ATOM 1346 O O . ASP A 1 168 ? -7.020 -6.745 3.483 1.00 98.62 168 ASP A O 1
ATOM 1350 N N . LEU A 1 169 ? -5.971 -4.929 2.689 1.00 98.44 169 LEU A N 1
ATOM 1351 C CA . LEU A 1 169 ? -6.830 -3.981 3.397 1.00 98.44 169 LEU A CA 1
ATOM 1352 C C . LEU A 1 169 ? -8.284 -4.048 2.913 1.00 98.44 169 LEU A C 1
ATOM 1354 O O . LEU A 1 169 ? -9.205 -4.015 3.727 1.00 98.44 169 LEU A O 1
ATOM 1358 N N . GLN A 1 170 ? -8.510 -4.176 1.606 1.00 98.00 170 GLN A N 1
ATOM 1359 C CA . GLN A 1 170 ? -9.858 -4.307 1.052 1.00 98.00 170 GLN A CA 1
ATOM 1360 C C . GLN A 1 170 ? -10.552 -5.592 1.532 1.00 98.00 170 GLN A C 1
ATOM 1362 O O . GLN A 1 170 ? -11.744 -5.583 1.865 1.00 98.00 170 GLN A O 1
ATOM 1367 N N . GLN A 1 171 ? -9.804 -6.696 1.613 1.00 98.31 171 GLN A N 1
ATOM 1368 C CA . GLN A 1 171 ? -10.292 -7.941 2.198 1.00 98.31 171 GLN A CA 1
ATOM 1369 C C . GLN A 1 171 ? -10.621 -7.751 3.683 1.00 98.31 171 GLN A C 1
ATOM 1371 O O . GLN A 1 171 ? -11.718 -8.110 4.109 1.00 98.31 171 GLN A O 1
ATOM 1376 N N . TYR A 1 172 ? -9.727 -7.119 4.447 1.00 98.31 172 TYR A N 1
ATOM 1377 C CA . TYR A 1 172 ? -9.949 -6.864 5.868 1.00 98.31 172 TYR A CA 1
ATOM 1378 C C . TYR A 1 172 ? -11.202 -6.010 6.114 1.00 98.31 172 TYR A C 1
ATOM 1380 O O . TYR A 1 172 ? -12.027 -6.355 6.955 1.00 98.31 172 TYR A O 1
ATOM 1388 N N . ILE A 1 173 ? -11.412 -4.951 5.324 1.00 96.88 173 ILE A N 1
ATOM 1389 C CA . ILE A 1 173 ? -12.634 -4.128 5.362 1.00 96.88 173 ILE A CA 1
ATOM 1390 C C . ILE A 1 173 ? -13.881 -4.988 5.130 1.00 96.88 173 ILE A C 1
ATOM 1392 O O . ILE A 1 173 ? -14.855 -4.873 5.874 1.00 96.88 173 ILE A O 1
ATOM 1396 N N . THR A 1 174 ? -13.842 -5.872 4.132 1.00 96.62 174 THR A N 1
ATOM 1397 C CA . THR A 1 174 ? -14.969 -6.754 3.794 1.00 96.62 174 THR A CA 1
ATOM 1398 C C . THR A 1 174 ? -15.293 -7.714 4.943 1.00 96.62 174 THR A C 1
ATOM 1400 O O . THR A 1 174 ? -16.460 -7.898 5.287 1.00 96.62 174 THR A O 1
ATOM 1403 N N . GLU A 1 175 ? -14.274 -8.304 5.570 1.00 97.50 175 GLU A N 1
ATOM 1404 C CA . GLU A 1 175 ? -14.433 -9.209 6.716 1.00 97.50 175 GLU A CA 1
ATOM 1405 C C . GLU A 1 175 ? -14.984 -8.484 7.954 1.00 97.50 175 GLU A C 1
ATOM 1407 O O . GLU A 1 175 ? -15.875 -9.002 8.631 1.00 97.50 175 GLU A O 1
ATOM 1412 N N . VAL A 1 176 ? -14.516 -7.260 8.217 1.00 96.12 176 VAL A N 1
ATOM 1413 C CA . VAL A 1 176 ? -15.009 -6.406 9.311 1.00 96.12 176 VAL A CA 1
ATOM 1414 C C . VAL A 1 176 ? -16.470 -6.007 9.092 1.00 96.12 176 VAL A C 1
ATOM 1416 O O . VAL A 1 176 ? -17.273 -6.055 10.020 1.00 96.12 176 VAL A O 1
ATOM 1419 N N . GLN A 1 177 ? -16.857 -5.668 7.864 1.00 94.62 177 GLN A N 1
ATOM 1420 C CA . GLN A 1 177 ? -18.258 -5.378 7.549 1.00 94.62 177 GLN A CA 1
ATOM 1421 C C . GLN A 1 177 ? -19.137 -6.631 7.672 1.00 94.62 177 GLN A C 1
ATOM 1423 O O . GLN A 1 177 ? -20.253 -6.557 8.188 1.00 94.62 177 GLN A O 1
ATOM 1428 N N . ALA A 1 178 ? -18.634 -7.798 7.256 1.00 95.75 178 ALA A N 1
ATOM 1429 C CA . ALA A 1 178 ? -19.351 -9.067 7.372 1.00 95.75 178 ALA A CA 1
ATOM 1430 C C . ALA A 1 178 ? -19.575 -9.509 8.830 1.00 95.75 178 ALA A C 1
ATOM 1432 O O . ALA A 1 178 ? -20.539 -10.227 9.101 1.00 95.75 178 ALA A O 1
ATOM 1433 N N . SER A 1 179 ? -18.732 -9.068 9.772 1.00 96.06 179 SER A N 1
ATOM 1434 C CA . SER A 1 179 ? -18.926 -9.312 11.208 1.00 96.06 179 SER A CA 1
ATOM 1435 C C . SER A 1 179 ? -19.953 -8.375 11.862 1.00 96.06 179 SER A C 1
ATOM 1437 O O . SER A 1 179 ? -20.295 -8.568 13.027 1.00 96.06 179 SER A O 1
ATOM 1439 N N . GLY A 1 180 ? -20.490 -7.401 11.116 1.00 92.69 180 GLY A N 1
ATOM 1440 C CA . GLY A 1 180 ? -21.491 -6.445 11.596 1.00 92.69 180 GLY A CA 1
ATOM 1441 C C . GLY A 1 180 ? -20.905 -5.176 12.219 1.00 92.69 180 GLY A C 1
ATOM 1442 O O . GLY A 1 180 ? -21.649 -4.398 12.812 1.00 92.69 180 GLY A O 1
ATOM 1443 N N . ILE A 1 181 ? -19.593 -4.946 12.095 1.00 91.38 181 ILE A N 1
ATOM 1444 C CA . ILE A 1 181 ? -18.961 -3.705 12.549 1.00 91.38 181 ILE A CA 1
ATOM 1445 C C . ILE A 1 181 ? -19.161 -2.628 11.483 1.00 91.38 181 ILE A C 1
ATOM 1447 O O . ILE A 1 181 ? -18.648 -2.720 10.368 1.00 91.38 181 ILE A O 1
ATOM 1451 N N . GLU A 1 182 ? -19.878 -1.570 11.853 1.00 88.00 182 GLU A N 1
ATOM 1452 C CA . GLU A 1 182 ? -20.081 -0.415 10.984 1.00 88.00 182 GLU A CA 1
ATOM 1453 C C . GLU A 1 182 ? -18.784 0.400 10.850 1.00 88.00 182 GLU A C 1
ATOM 1455 O O . GLU A 1 182 ? -18.113 0.740 11.832 1.00 88.00 182 GLU A O 1
ATOM 1460 N N . LEU A 1 183 ? -18.430 0.707 9.603 1.00 87.06 183 LEU A N 1
ATOM 1461 C CA . LEU A 1 183 ? -17.343 1.608 9.234 1.00 87.06 183 LEU A CA 1
ATOM 1462 C C . LEU A 1 183 ? -17.958 2.914 8.732 1.00 87.06 183 LEU A C 1
ATOM 1464 O O . LEU A 1 183 ? -18.979 2.885 8.050 1.00 87.06 183 LEU A O 1
ATOM 1468 N N . SER A 1 184 ? -17.342 4.056 9.050 1.00 78.38 184 SER A N 1
ATOM 1469 C CA . SER A 1 184 ? -17.907 5.354 8.667 1.00 78.38 184 SER A CA 1
ATOM 1470 C C . SER A 1 184 ? -18.038 5.489 7.147 1.00 78.38 184 SER A C 1
ATOM 1472 O O . SER A 1 184 ? -17.089 5.220 6.405 1.00 78.38 184 SER A O 1
ATOM 1474 N N . GLU A 1 185 ? -19.193 5.982 6.700 1.00 71.62 185 GLU A N 1
ATOM 1475 C CA . GLU A 1 185 ? -19.447 6.363 5.304 1.00 71.62 185 GLU A CA 1
ATOM 1476 C C . GLU A 1 185 ? -19.002 7.801 4.977 1.00 71.62 185 GLU A C 1
ATOM 1478 O O . GLU A 1 185 ? -19.207 8.287 3.861 1.00 71.62 185 GLU A O 1
ATOM 1483 N N . ALA A 1 186 ? -18.389 8.510 5.933 1.00 67.88 186 ALA A N 1
ATOM 1484 C CA . ALA A 1 186 ? -17.849 9.842 5.689 1.00 67.88 186 ALA A CA 1
ATOM 1485 C C . ALA A 1 186 ? -16.812 9.816 4.546 1.00 67.88 186 ALA A C 1
ATOM 1487 O O . ALA A 1 186 ? -16.036 8.870 4.411 1.00 67.88 186 ALA A O 1
ATOM 1488 N N . GLU A 1 187 ? -16.819 10.857 3.705 1.00 62.81 187 GLU A N 1
ATOM 1489 C CA . GLU A 1 187 ? -15.905 11.006 2.557 1.00 62.81 187 GLU A CA 1
ATOM 1490 C C . GLU A 1 187 ? -15.900 9.806 1.587 1.00 62.81 187 GLU A C 1
ATOM 1492 O O . GLU A 1 187 ? -14.850 9.334 1.153 1.00 62.81 187 GLU A O 1
ATOM 1497 N N . GLY A 1 188 ? -17.087 9.294 1.243 1.00 73.56 188 GLY A N 1
ATOM 1498 C CA . GLY A 1 188 ? -17.248 8.216 0.258 1.00 73.56 188 GLY A CA 1
ATOM 1499 C C . GLY A 1 188 ? -16.990 6.809 0.804 1.00 73.56 188 GLY A C 1
ATOM 1500 O O . GLY A 1 188 ? -17.135 5.842 0.061 1.00 73.56 188 GLY A O 1
ATOM 1501 N N . GLY A 1 189 ? -16.668 6.686 2.095 1.00 88.00 189 GLY A N 1
ATOM 1502 C CA . GLY A 1 189 ? -16.419 5.417 2.767 1.00 88.00 189 GLY A CA 1
ATOM 1503 C C . GLY A 1 189 ? -15.004 4.877 2.546 1.00 88.00 189 GLY A C 1
ATOM 1504 O O . GLY A 1 189 ? -14.384 5.058 1.499 1.00 88.00 189 GLY A O 1
ATOM 1505 N N . ILE A 1 190 ? -14.497 4.166 3.555 1.00 91.00 190 ILE A N 1
ATOM 1506 C CA . ILE A 1 190 ? -13.121 3.639 3.587 1.00 91.00 190 ILE A CA 1
ATOM 1507 C C . ILE A 1 190 ? -12.838 2.735 2.374 1.00 91.00 190 ILE A C 1
ATOM 1509 O O . ILE A 1 190 ? -11.793 2.865 1.746 1.00 91.00 190 ILE A O 1
ATOM 1513 N N . SER A 1 191 ? -13.788 1.870 1.999 1.00 94.19 191 SER A N 1
ATOM 1514 C CA . SER A 1 191 ? -13.654 0.979 0.836 1.00 94.19 191 SER A CA 1
ATOM 1515 C C . SER A 1 191 ? -13.411 1.749 -0.463 1.00 94.19 191 SER A C 1
ATOM 1517 O O . SER A 1 191 ? -12.496 1.423 -1.209 1.00 94.19 191 SER A O 1
ATOM 1519 N N . ALA A 1 192 ? -14.192 2.801 -0.729 1.00 94.31 192 ALA A N 1
ATOM 1520 C CA . ALA A 1 192 ? -14.039 3.570 -1.962 1.00 94.31 192 ALA A CA 1
ATOM 1521 C C . ALA A 1 192 ? -12.701 4.324 -2.001 1.00 94.31 192 ALA A C 1
ATOM 1523 O O . ALA A 1 192 ? -12.105 4.473 -3.067 1.00 94.31 192 ALA A O 1
ATOM 1524 N N . GLN A 1 193 ? -12.205 4.774 -0.841 1.00 94.88 193 GLN A N 1
ATOM 1525 C CA . GLN A 1 193 ? -10.878 5.385 -0.741 1.00 94.88 193 GLN A CA 1
ATOM 1526 C C . GLN A 1 193 ? -9.765 4.380 -1.067 1.00 94.88 193 GLN A C 1
ATOM 1528 O O . GLN A 1 193 ? -8.830 4.725 -1.789 1.00 94.88 193 GLN A O 1
ATOM 1533 N N . VAL A 1 194 ? -9.869 3.138 -0.583 1.00 96.88 194 VAL A N 1
ATOM 1534 C CA . VAL A 1 194 ? -8.920 2.067 -0.929 1.00 96.88 194 VAL A CA 1
ATOM 1535 C C . VAL A 1 194 ? -8.985 1.742 -2.423 1.00 96.88 194 VAL A C 1
ATOM 1537 O O . VAL A 1 194 ? -7.937 1.649 -3.062 1.00 96.88 194 VAL A O 1
ATOM 1540 N N . ASP A 1 195 ? -10.182 1.658 -3.009 1.00 97.31 195 ASP A N 1
ATOM 1541 C CA . ASP A 1 195 ? -10.361 1.427 -4.449 1.00 97.31 195 ASP A CA 1
ATOM 1542 C C . ASP A 1 195 ? -9.729 2.536 -5.308 1.00 97.31 195 ASP A C 1
ATOM 1544 O O . ASP A 1 195 ? -9.131 2.261 -6.353 1.00 97.31 195 ASP A O 1
ATOM 1548 N N . GLU A 1 196 ? -9.832 3.798 -4.879 1.00 97.12 196 GLU A N 1
ATOM 1549 C CA . GLU A 1 196 ? -9.190 4.926 -5.562 1.00 97.12 196 GLU A CA 1
ATOM 1550 C C . GLU A 1 196 ? -7.662 4.812 -5.522 1.00 97.12 196 GLU A C 1
ATOM 1552 O O . GLU A 1 196 ? -6.999 4.944 -6.555 1.00 97.12 196 GLU A O 1
ATOM 1557 N N . LEU A 1 197 ? -7.097 4.497 -4.352 1.00 98.00 197 LEU A N 1
ATOM 1558 C CA . LEU A 1 197 ? -5.656 4.283 -4.193 1.00 98.00 197 LEU A CA 1
ATOM 1559 C C . LEU A 1 197 ? -5.170 3.102 -5.038 1.00 98.00 197 LEU A C 1
ATOM 1561 O O . LEU A 1 197 ? -4.150 3.214 -5.715 1.00 98.00 197 LEU A O 1
ATOM 1565 N N . GLN A 1 198 ? -5.912 1.992 -5.066 1.00 98.25 198 GLN A N 1
ATOM 1566 C CA . GLN A 1 198 ? -5.580 0.846 -5.913 1.00 98.25 198 GLN A CA 1
ATOM 1567 C C . GLN A 1 198 ? -5.585 1.216 -7.399 1.00 98.25 198 GLN A C 1
ATOM 1569 O O . GLN A 1 198 ? -4.683 0.810 -8.134 1.00 98.25 198 GLN A O 1
ATOM 1574 N N . ARG A 1 199 ? -6.560 2.011 -7.857 1.00 98.19 199 ARG A N 1
ATOM 1575 C CA . ARG A 1 199 ? -6.605 2.470 -9.252 1.00 98.19 199 ARG A CA 1
ATOM 1576 C C . ARG A 1 199 ? -5.402 3.348 -9.591 1.00 98.19 199 ARG A C 1
ATOM 1578 O O . ARG A 1 199 ? -4.758 3.123 -10.615 1.00 98.19 199 ARG A O 1
ATOM 1585 N N . LEU A 1 200 ? -5.058 4.283 -8.705 1.00 98.25 200 LEU A N 1
ATOM 1586 C CA . LEU A 1 200 ? -3.866 5.118 -8.843 1.00 98.25 200 LEU A CA 1
ATOM 1587 C C . LEU A 1 200 ? -2.588 4.268 -8.931 1.00 98.25 200 LEU A C 1
ATOM 1589 O O . LEU A 1 200 ? -1.766 4.481 -9.823 1.00 98.25 200 LEU A O 1
ATOM 1593 N N . LEU A 1 201 ? -2.433 3.282 -8.044 1.00 98.25 201 LEU A N 1
ATOM 1594 C CA . LEU A 1 201 ? -1.288 2.371 -8.040 1.00 98.25 201 LEU A CA 1
ATOM 1595 C C . LEU A 1 201 ? -1.211 1.545 -9.329 1.00 98.25 201 LEU A C 1
ATOM 1597 O O . LEU A 1 201 ? -0.131 1.398 -9.896 1.00 98.25 201 LEU A O 1
ATOM 1601 N N . GLN A 1 202 ? -2.336 1.052 -9.849 1.00 97.88 202 GLN A N 1
ATOM 1602 C CA . GLN A 1 202 ? -2.365 0.341 -11.132 1.00 97.88 202 GLN A CA 1
ATOM 1603 C C . GLN A 1 202 ? -1.925 1.237 -12.293 1.00 97.88 202 GLN A C 1
ATOM 1605 O O . GLN A 1 202 ? -1.181 0.797 -13.173 1.00 97.88 202 GLN A O 1
ATOM 1610 N N . ASP A 1 203 ? -2.350 2.497 -12.311 1.00 98.00 203 ASP A N 1
ATOM 1611 C CA . ASP A 1 203 ? -1.931 3.440 -13.346 1.00 98.00 203 ASP A CA 1
ATOM 1612 C C . ASP A 1 203 ? -0.444 3.789 -13.226 1.00 98.00 203 ASP A C 1
ATOM 1614 O O . ASP A 1 203 ? 0.264 3.829 -14.236 1.00 98.00 203 ASP A O 1
ATOM 1618 N N . LYS A 1 204 ? 0.073 3.913 -12.000 1.00 96.44 204 LYS A N 1
ATOM 1619 C CA . LYS A 1 204 ? 1.509 4.080 -11.749 1.00 96.44 204 LYS A CA 1
ATOM 1620 C C . LYS A 1 204 ? 2.326 2.842 -12.115 1.00 96.44 204 LYS A C 1
ATOM 1622 O O . LYS A 1 204 ? 3.429 2.979 -12.637 1.00 96.44 204 LYS A O 1
ATOM 1627 N N . GLN A 1 205 ? 1.781 1.639 -11.951 1.00 97.00 205 GLN A N 1
ATOM 1628 C CA . GLN A 1 205 ? 2.419 0.399 -12.399 1.00 97.00 205 GLN A CA 1
ATOM 1629 C C . GLN A 1 205 ? 2.510 0.336 -13.928 1.00 97.00 205 GLN A C 1
ATOM 1631 O O . GLN A 1 205 ? 3.547 -0.043 -14.476 1.00 97.00 205 GLN A O 1
ATOM 1636 N N . LYS A 1 206 ? 1.457 0.764 -14.635 1.00 96.31 206 LYS A N 1
ATOM 1637 C CA . LYS A 1 206 ? 1.493 0.896 -16.100 1.00 96.31 206 LYS A CA 1
ATOM 1638 C C . LYS A 1 206 ? 2.517 1.942 -16.538 1.00 96.31 206 LYS A C 1
ATOM 1640 O O . LYS A 1 206 ? 3.266 1.690 -17.478 1.00 96.31 206 LYS A O 1
ATOM 1645 N N . GLU A 1 207 ? 2.574 3.093 -15.865 1.00 95.31 207 GLU A N 1
ATOM 1646 C CA . GLU A 1 207 ? 3.587 4.123 -16.127 1.00 95.31 207 GLU A CA 1
ATOM 1647 C C . GLU A 1 207 ? 5.006 3.568 -15.933 1.00 95.31 207 GLU A C 1
ATOM 1649 O O . GLU A 1 207 ? 5.870 3.752 -16.791 1.00 95.31 207 GLU A O 1
ATOM 1654 N N . LEU A 1 208 ? 5.236 2.822 -14.851 1.00 94.12 208 LEU A N 1
ATOM 1655 C CA . LEU A 1 208 ? 6.514 2.180 -14.567 1.00 94.12 208 LEU A CA 1
ATOM 1656 C C . LEU A 1 208 ? 6.929 1.200 -15.676 1.00 94.12 208 LEU A C 1
ATOM 1658 O O . LEU A 1 208 ? 8.085 1.206 -16.110 1.00 94.12 208 LEU A O 1
ATOM 1662 N N . GLN A 1 209 ? 5.982 0.403 -16.177 1.00 93.38 209 GLN A N 1
ATOM 1663 C CA . GLN A 1 209 ? 6.222 -0.505 -17.298 1.00 93.38 209 GLN A CA 1
ATOM 1664 C C . GLN A 1 209 ? 6.580 0.260 -18.580 1.00 93.38 209 GLN A C 1
ATOM 1666 O O . GLN A 1 209 ? 7.539 -0.097 -19.262 1.00 93.38 209 GLN A O 1
ATOM 1671 N N . GLN A 1 210 ? 5.889 1.363 -18.875 1.00 93.19 210 GLN A N 1
ATOM 1672 C CA . GLN A 1 210 ? 6.208 2.209 -20.031 1.00 93.19 210 GLN A CA 1
ATOM 1673 C C . GLN A 1 210 ? 7.614 2.816 -19.931 1.00 93.19 210 GLN A C 1
ATOM 1675 O O . GLN A 1 210 ? 8.350 2.841 -20.919 1.00 93.19 210 GLN A O 1
ATOM 1680 N N . ILE A 1 211 ? 8.015 3.272 -18.739 1.00 89.75 211 ILE A N 1
ATOM 1681 C CA . ILE A 1 211 ? 9.375 3.766 -18.482 1.00 89.75 211 ILE A CA 1
ATOM 1682 C C . ILE A 1 211 ? 10.403 2.658 -18.752 1.00 89.75 211 ILE A C 1
ATOM 1684 O O . ILE A 1 211 ? 11.427 2.901 -19.402 1.00 89.75 211 ILE A O 1
ATOM 1688 N N . ALA A 1 212 ? 10.132 1.436 -18.286 1.00 87.62 212 ALA A N 1
ATOM 1689 C CA . ALA A 1 212 ? 11.002 0.286 -18.500 1.00 87.62 212 ALA A CA 1
ATOM 1690 C C . ALA A 1 212 ? 11.161 -0.060 -19.990 1.00 87.62 212 ALA A C 1
ATOM 1692 O O . ALA A 1 212 ? 12.295 -0.241 -20.447 1.00 87.62 212 ALA A O 1
ATOM 1693 N N . ASP A 1 213 ? 10.060 -0.104 -20.741 1.00 89.56 213 ASP A N 1
ATOM 1694 C CA . ASP A 1 213 ? 10.044 -0.442 -22.169 1.00 89.56 213 ASP A CA 1
ATOM 1695 C C . ASP A 1 213 ? 10.738 0.633 -23.016 1.00 89.56 213 ASP A C 1
ATOM 1697 O O . ASP A 1 213 ? 11.539 0.328 -23.909 1.00 89.56 213 ASP A O 1
ATOM 1701 N N . HIS A 1 214 ? 10.492 1.908 -22.697 1.00 87.06 214 HIS A N 1
ATOM 1702 C CA . HIS A 1 214 ? 11.162 3.031 -23.347 1.00 87.06 214 HIS A CA 1
ATOM 1703 C C . HIS A 1 214 ? 12.677 2.983 -23.118 1.00 87.06 214 HIS A C 1
ATOM 1705 O O . HIS A 1 214 ? 13.457 3.090 -24.066 1.00 87.06 214 HIS A O 1
ATOM 1711 N N . THR A 1 215 ? 13.097 2.749 -21.871 1.00 84.12 215 THR A N 1
ATOM 1712 C CA . THR A 1 215 ? 14.517 2.636 -21.512 1.00 84.12 215 THR A CA 1
ATOM 1713 C C . THR A 1 215 ? 15.178 1.464 -22.238 1.00 84.12 215 THR A C 1
ATOM 1715 O O . THR A 1 215 ? 16.270 1.621 -22.782 1.00 84.12 215 THR A O 1
ATOM 1718 N N . HIS A 1 216 ? 14.514 0.305 -22.305 1.00 84.12 216 HIS A N 1
ATOM 1719 C CA . HIS A 1 216 ? 15.017 -0.863 -23.032 1.00 84.12 216 HIS A CA 1
ATOM 1720 C C . HIS A 1 216 ? 15.230 -0.559 -24.521 1.00 84.12 216 HIS A C 1
ATOM 1722 O O . HIS A 1 216 ? 16.318 -0.778 -25.053 1.00 84.12 216 HIS A O 1
ATOM 1728 N N . THR A 1 217 ? 14.213 0.001 -25.177 1.00 86.81 217 THR A N 1
ATOM 1729 C CA . THR A 1 217 ? 14.265 0.335 -26.607 1.00 86.81 217 THR A CA 1
ATOM 1730 C C . THR A 1 217 ? 15.378 1.340 -26.904 1.00 86.81 217 THR A C 1
ATOM 1732 O O . THR A 1 217 ? 16.149 1.166 -27.848 1.00 86.81 217 THR A O 1
ATOM 1735 N N . HIS A 1 218 ? 15.509 2.375 -26.072 1.00 83.31 218 HIS A N 1
ATOM 1736 C CA . HIS A 1 218 ? 16.564 3.372 -26.220 1.00 83.31 218 HIS A CA 1
ATOM 1737 C C . HIS A 1 218 ? 17.963 2.750 -26.079 1.00 83.31 218 HIS A C 1
ATOM 1739 O O . HIS A 1 218 ? 18.867 3.056 -26.861 1.00 83.31 218 HIS A O 1
ATOM 1745 N N . LEU A 1 219 ? 18.160 1.846 -25.115 1.00 81.12 219 LEU A N 1
ATOM 1746 C CA . LEU A 1 219 ? 19.427 1.133 -24.940 1.00 81.12 219 LEU A CA 1
ATOM 1747 C C . LEU A 1 219 ? 19.781 0.262 -26.147 1.00 81.12 219 LEU A C 1
ATOM 1749 O O . LEU A 1 219 ? 20.928 0.277 -26.597 1.00 81.12 219 LEU A O 1
ATOM 1753 N N . GLU A 1 220 ? 18.804 -0.452 -26.698 1.00 83.81 220 GLU A N 1
ATOM 1754 C CA . GLU A 1 220 ? 18.995 -1.284 -27.884 1.00 83.81 220 GLU A CA 1
ATOM 1755 C C . GLU A 1 220 ? 19.413 -0.451 -29.105 1.00 83.81 220 GLU A C 1
ATOM 1757 O O . GLU A 1 220 ? 20.404 -0.768 -29.768 1.00 83.81 220 GLU A O 1
ATOM 1762 N N . GLN A 1 221 ? 18.733 0.672 -29.353 1.00 84.75 221 GLN A N 1
ATOM 1763 C CA . GLN A 1 221 ? 19.091 1.609 -30.424 1.00 84.75 221 GLN A CA 1
ATOM 1764 C C . GLN A 1 221 ? 20.515 2.158 -30.256 1.00 84.75 221 GLN A C 1
ATOM 1766 O O . GLN A 1 221 ? 21.272 2.251 -31.225 1.00 84.75 221 GLN A O 1
ATOM 1771 N N . ASN A 1 222 ? 20.922 2.474 -29.024 1.00 82.00 222 ASN A N 1
ATOM 1772 C CA . ASN A 1 222 ? 22.280 2.937 -28.733 1.00 82.00 222 ASN A CA 1
ATOM 1773 C C . ASN A 1 222 ? 23.338 1.855 -28.998 1.00 82.00 222 ASN A C 1
ATOM 1775 O O . ASN A 1 222 ? 24.403 2.154 -29.545 1.00 82.00 222 ASN A O 1
ATOM 1779 N N . LEU A 1 223 ? 23.058 0.595 -28.651 1.00 82.38 223 LEU A N 1
ATOM 1780 C CA . LEU A 1 223 ? 23.946 -0.528 -28.962 1.00 82.38 223 LEU A CA 1
ATOM 1781 C C . LEU A 1 223 ? 24.100 -0.717 -30.476 1.00 82.38 223 LEU A C 1
ATOM 1783 O O . LEU A 1 223 ? 25.225 -0.858 -30.963 1.00 82.38 223 LEU A O 1
ATOM 1787 N N . GLN A 1 224 ? 22.998 -0.647 -31.227 1.00 85.56 224 GLN A N 1
ATOM 1788 C CA . GLN A 1 224 ? 23.019 -0.717 -32.690 1.00 85.56 224 GLN A CA 1
ATOM 1789 C C . GLN A 1 224 ? 23.830 0.435 -33.303 1.00 85.56 224 GLN A C 1
ATOM 1791 O O . GLN A 1 224 ? 24.658 0.205 -34.187 1.00 85.56 224 GLN A O 1
ATOM 1796 N N . LEU A 1 225 ? 23.668 1.662 -32.794 1.00 85.44 225 LEU A N 1
ATOM 1797 C CA . LEU A 1 225 ? 24.440 2.819 -33.252 1.00 85.44 225 LEU A CA 1
ATOM 1798 C C . LEU A 1 225 ? 25.942 2.643 -32.993 1.00 85.44 225 LEU A C 1
ATOM 1800 O O . LEU A 1 225 ? 26.749 2.936 -33.873 1.00 85.44 225 LEU A O 1
ATOM 1804 N N . ARG A 1 226 ? 26.338 2.128 -31.822 1.00 82.81 226 ARG A N 1
ATOM 1805 C CA . ARG A 1 226 ? 27.750 1.829 -31.520 1.00 82.81 226 ARG A CA 1
ATOM 1806 C C . ARG A 1 226 ? 28.317 0.763 -32.445 1.00 82.81 226 ARG A C 1
ATOM 1808 O O . ARG A 1 226 ? 29.448 0.901 -32.913 1.00 82.81 226 ARG A O 1
ATOM 1815 N N . HIS A 1 227 ? 27.539 -0.279 -32.729 1.00 81.44 227 HIS A N 1
ATOM 1816 C CA . HIS A 1 227 ? 27.941 -1.302 -33.684 1.00 81.44 227 HIS A CA 1
ATOM 1817 C C . HIS A 1 227 ? 28.185 -0.688 -35.070 1.00 81.44 227 HIS A C 1
ATOM 1819 O O . HIS A 1 227 ? 29.249 -0.898 -35.652 1.00 81.44 227 HIS A O 1
ATOM 1825 N N . LEU A 1 228 ? 27.268 0.161 -35.545 1.00 85.50 228 LEU A N 1
ATOM 1826 C CA . LEU A 1 228 ? 27.422 0.878 -36.810 1.00 85.50 228 LEU A CA 1
ATOM 1827 C C . LEU A 1 228 ? 28.642 1.812 -36.804 1.00 85.50 228 LEU A C 1
ATOM 1829 O O . LEU A 1 228 ? 29.419 1.813 -37.753 1.00 85.50 228 LEU A O 1
ATOM 1833 N N . GLN A 1 229 ? 28.861 2.579 -35.734 1.00 84.69 229 GLN A N 1
ATOM 1834 C CA . GLN A 1 229 ? 30.040 3.441 -35.596 1.00 84.69 229 GLN A CA 1
ATOM 1835 C C . GLN A 1 229 ? 31.343 2.636 -35.636 1.00 84.69 229 GLN A C 1
ATOM 1837 O O . GLN A 1 229 ? 32.317 3.073 -36.249 1.00 84.69 229 GLN A O 1
ATOM 1842 N N . SER A 1 230 ? 31.370 1.456 -35.011 1.00 83.00 230 SER A N 1
ATOM 1843 C CA . SER A 1 230 ? 32.523 0.559 -35.070 1.00 83.00 230 SER A CA 1
ATOM 1844 C C . SER A 1 230 ? 32.760 0.036 -36.486 1.00 83.00 230 SER A C 1
ATOM 1846 O O . SER A 1 230 ? 33.906 0.020 -36.930 1.00 83.00 230 SER A O 1
ATOM 1848 N N . GLN A 1 231 ? 31.699 -0.343 -37.204 1.00 82.50 231 GLN A N 1
ATOM 1849 C CA . GLN A 1 231 ? 31.795 -0.731 -38.613 1.00 82.50 231 GLN A CA 1
ATOM 1850 C C . GLN A 1 231 ? 32.333 0.425 -39.467 1.00 82.50 231 GLN A C 1
ATOM 1852 O O . GLN A 1 231 ? 33.270 0.233 -40.231 1.00 82.50 231 GLN A O 1
ATOM 1857 N N . VAL A 1 232 ? 31.821 1.649 -39.296 1.00 83.44 232 VAL A N 1
ATOM 1858 C CA . VAL A 1 232 ? 32.311 2.832 -40.028 1.00 83.44 232 VAL A CA 1
ATOM 1859 C C . VAL A 1 232 ? 33.791 3.097 -39.741 1.00 83.44 232 VAL A C 1
ATOM 1861 O O . VAL A 1 232 ? 34.552 3.357 -40.669 1.00 83.44 232 VAL A O 1
ATOM 1864 N N . LYS A 1 233 ? 34.238 2.993 -38.484 1.00 83.94 233 LYS A N 1
ATOM 1865 C CA . LYS A 1 233 ? 35.663 3.146 -38.139 1.00 83.94 233 LYS A CA 1
ATOM 1866 C C . LYS A 1 233 ? 36.539 2.092 -38.811 1.00 83.94 233 LYS A C 1
ATOM 1868 O O . LYS A 1 233 ? 37.607 2.435 -39.306 1.00 83.94 233 LYS A O 1
ATOM 1873 N N . GLN A 1 234 ? 36.086 0.841 -38.852 1.00 78.88 234 GLN A N 1
ATOM 1874 C CA . GLN A 1 234 ? 36.800 -0.239 -39.532 1.00 78.88 234 GLN A CA 1
ATOM 1875 C C . GLN A 1 234 ? 36.967 0.067 -41.027 1.00 78.88 234 GLN A C 1
ATOM 1877 O O . GLN A 1 234 ? 38.057 -0.064 -41.574 1.00 78.88 234 GLN A O 1
ATOM 1882 N N . VAL A 1 235 ? 35.908 0.572 -41.659 1.00 77.75 235 VAL A N 1
ATOM 1883 C CA . VAL A 1 235 ? 35.904 0.975 -43.070 1.00 77.75 235 VAL A CA 1
ATOM 1884 C C . VAL A 1 235 ? 36.854 2.132 -43.337 1.00 77.75 235 VAL A C 1
ATOM 1886 O O . VAL A 1 235 ? 37.617 2.086 -44.298 1.00 77.75 235 VAL A O 1
ATOM 1889 N N . LEU A 1 236 ? 36.830 3.163 -42.490 1.00 79.81 236 LEU A N 1
ATOM 1890 C CA . LEU A 1 236 ? 37.769 4.280 -42.588 1.00 79.81 236 LEU A CA 1
ATOM 1891 C C . LEU A 1 236 ? 39.221 3.805 -42.428 1.00 79.81 236 LEU A C 1
ATOM 1893 O O . LEU A 1 236 ? 40.097 4.293 -43.139 1.00 79.81 236 LEU A O 1
ATOM 1897 N N . GLY A 1 237 ? 39.465 2.826 -41.551 1.00 81.00 237 GLY A N 1
ATOM 1898 C CA . GLY A 1 237 ? 40.760 2.158 -41.416 1.00 81.00 237 GLY A CA 1
ATOM 1899 C C . GLY A 1 237 ? 41.211 1.502 -42.720 1.00 81.00 237 GLY A C 1
ATOM 1900 O O . GLY A 1 237 ? 42.301 1.795 -43.200 1.00 81.00 237 GLY A O 1
ATOM 1901 N N . TRP A 1 238 ? 40.343 0.707 -43.353 1.00 78.94 238 TRP A N 1
ATOM 1902 C CA . TRP A 1 238 ? 40.644 0.071 -44.641 1.00 78.94 238 TRP A CA 1
ATOM 1903 C C . TRP A 1 238 ? 40.922 1.073 -45.764 1.00 78.94 238 TRP A C 1
ATOM 1905 O O . TRP A 1 238 ? 41.814 0.844 -46.579 1.00 78.94 238 TRP A O 1
ATOM 1915 N N . ILE A 1 239 ? 40.176 2.182 -45.819 1.00 75.94 239 ILE A N 1
ATOM 1916 C CA . ILE A 1 239 ? 40.414 3.246 -46.806 1.00 75.94 239 ILE A CA 1
ATOM 1917 C C . ILE A 1 239 ? 41.804 3.853 -46.592 1.00 75.94 239 ILE A C 1
ATOM 1919 O O . ILE A 1 239 ? 42.582 3.921 -47.540 1.00 75.94 239 ILE A O 1
ATOM 1923 N N . SER A 1 240 ? 42.137 4.217 -45.352 1.00 78.81 240 SER A N 1
ATOM 1924 C CA . SER A 1 240 ? 43.445 4.778 -44.992 1.00 78.81 240 SER A CA 1
ATOM 1925 C C . SER A 1 240 ? 44.599 3.820 -45.324 1.00 78.81 240 SER A C 1
ATOM 1927 O O . SER A 1 240 ? 45.579 4.213 -45.957 1.00 78.81 240 SER A O 1
ATOM 1929 N N . GLU A 1 241 ? 44.467 2.531 -44.990 1.00 73.31 241 GLU A N 1
ATOM 1930 C CA . GLU A 1 241 ? 45.445 1.494 -45.357 1.00 73.31 241 GLU A CA 1
ATOM 1931 C C . GLU A 1 241 ? 45.609 1.372 -46.882 1.00 73.31 241 GLU A C 1
ATOM 1933 O O . GLU A 1 241 ? 46.730 1.281 -47.394 1.00 73.31 241 GLU A O 1
ATOM 1938 N N . GLY A 1 242 ? 44.498 1.421 -47.623 1.00 66.50 242 GLY A N 1
ATOM 1939 C CA . GLY A 1 242 ? 44.495 1.417 -49.084 1.00 66.50 242 GLY A CA 1
ATOM 1940 C C . GLY A 1 242 ? 45.185 2.641 -49.694 1.00 66.50 242 GLY A C 1
ATOM 1941 O O . GLY A 1 242 ? 45.944 2.494 -50.655 1.00 66.50 242 GLY A O 1
ATOM 1942 N N . GLU A 1 243 ? 44.964 3.834 -49.136 1.00 71.69 243 GLU A N 1
ATOM 1943 C CA . GLU A 1 243 ? 45.614 5.087 -49.546 1.00 71.69 243 GLU A CA 1
ATOM 1944 C C . GLU A 1 243 ? 47.129 5.057 -49.303 1.00 71.69 243 GLU A C 1
ATOM 1946 O O . GLU A 1 243 ? 47.903 5.443 -50.186 1.00 71.69 243 GLU A O 1
ATOM 1951 N N . VAL A 1 244 ? 47.572 4.540 -48.152 1.00 73.06 244 VAL A N 1
ATOM 1952 C CA . VAL A 1 244 ? 48.999 4.354 -47.846 1.00 73.06 244 VAL A CA 1
ATOM 1953 C C . VAL A 1 244 ? 49.643 3.394 -48.845 1.00 73.06 244 VAL A C 1
ATOM 1955 O O . VAL A 1 244 ? 50.680 3.722 -49.425 1.00 73.06 244 VAL A O 1
ATOM 1958 N N . MET A 1 245 ? 49.011 2.244 -49.111 1.00 62.97 245 MET A N 1
ATOM 1959 C CA . MET A 1 245 ? 49.550 1.273 -50.067 1.00 62.97 245 MET A CA 1
ATOM 1960 C C . MET A 1 245 ? 49.583 1.832 -51.497 1.00 62.97 245 MET A C 1
ATOM 1962 O O . MET A 1 245 ? 50.527 1.594 -52.246 1.00 62.97 245 MET A O 1
ATOM 1966 N N . LEU A 1 246 ? 48.561 2.588 -51.905 1.00 63.94 246 LEU A N 1
ATOM 1967 C CA . LEU A 1 246 ? 48.573 3.278 -53.196 1.00 63.94 246 LEU A CA 1
ATOM 1968 C C . LEU A 1 246 ? 49.732 4.262 -53.301 1.00 63.94 246 LEU A C 1
ATOM 1970 O O . LEU A 1 246 ? 50.433 4.263 -54.308 1.00 63.94 246 LEU A O 1
ATOM 1974 N N . SER A 1 247 ? 49.946 5.058 -52.258 1.00 68.56 247 SER A N 1
ATOM 1975 C CA . SER A 1 247 ? 51.008 6.061 -52.217 1.00 68.56 247 SER A CA 1
ATOM 1976 C C . SER A 1 247 ? 52.399 5.427 -52.321 1.00 68.56 247 SER A C 1
ATOM 1978 O O . SER A 1 247 ? 53.256 5.968 -53.015 1.00 68.56 247 SER A O 1
ATOM 1980 N N . SER A 1 248 ? 52.621 4.248 -51.721 1.00 64.31 248 SER A N 1
ATOM 1981 C CA . SER A 1 248 ? 53.885 3.508 -51.866 1.00 64.31 248 SER A CA 1
ATOM 1982 C C . SER A 1 248 ? 54.100 2.910 -53.262 1.00 64.31 248 SER A C 1
ATOM 1984 O O . SER A 1 248 ? 55.242 2.738 -53.678 1.00 64.31 248 SER A O 1
ATOM 1986 N N . CYS A 1 249 ? 53.029 2.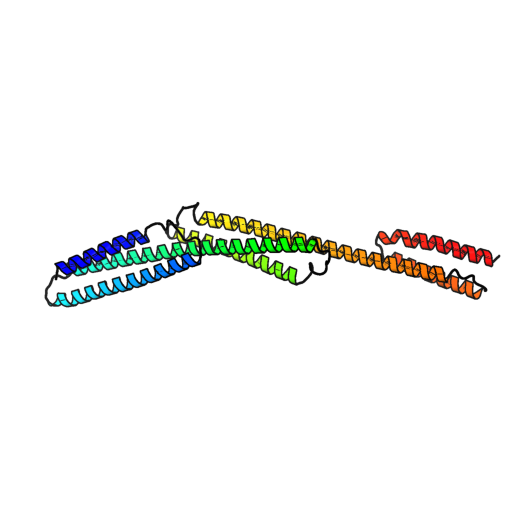620 -54.007 1.00 58.12 249 CYS A N 1
ATOM 1987 C CA . CYS A 1 249 ? 53.110 2.058 -55.362 1.00 58.12 249 CYS A CA 1
ATOM 1988 C C . CYS A 1 249 ? 53.298 3.112 -56.473 1.00 58.12 249 CYS A C 1
ATOM 1990 O O . CYS A 1 249 ? 53.491 2.732 -57.623 1.00 58.12 249 CYS A O 1
ATOM 1992 N N . MET A 1 250 ? 53.239 4.414 -56.169 1.00 53.34 250 MET A N 1
ATOM 1993 C CA . MET A 1 250 ? 53.427 5.503 -57.150 1.00 53.34 250 MET A CA 1
ATOM 1994 C C . MET A 1 250 ? 54.907 5.808 -57.458 1.00 53.34 250 MET A C 1
ATOM 1996 O O . MET A 1 250 ? 55.218 6.787 -58.137 1.00 53.34 250 MET A O 1
ATOM 2000 N N . LEU A 1 251 ? 55.838 4.994 -56.955 1.00 56.31 251 LEU A N 1
ATOM 2001 C CA . LEU A 1 251 ? 57.254 5.083 -57.299 1.00 56.31 251 LEU A CA 1
ATOM 2002 C C . LEU A 1 251 ? 57.487 4.442 -58.674 1.00 56.31 251 LEU A C 1
ATOM 2004 O O . LEU A 1 251 ? 57.136 3.286 -58.905 1.00 56.31 251 LEU A O 1
ATOM 2008 N N . ASN A 1 252 ? 58.091 5.197 -59.594 1.00 56.47 252 ASN A N 1
ATOM 2009 C CA . ASN A 1 252 ? 58.439 4.708 -60.928 1.00 56.47 252 ASN A CA 1
ATOM 2010 C C . ASN A 1 252 ? 59.381 3.498 -60.823 1.00 56.47 252 ASN A C 1
ATOM 2012 O O . ASN A 1 252 ? 60.501 3.640 -60.332 1.00 56.47 252 ASN A O 1
ATOM 2016 N N . SER A 1 253 ? 58.960 2.335 -61.333 1.00 55.31 253 SER A N 1
ATOM 2017 C CA . SER A 1 253 ? 59.844 1.168 -61.442 1.00 55.31 253 SER A CA 1
ATOM 2018 C C . SER A 1 253 ? 61.005 1.483 -62.395 1.00 55.31 253 SER A C 1
ATOM 2020 O O . SER A 1 253 ? 60.827 1.916 -63.547 1.00 55.31 253 SER A O 1
ATOM 2022 N N . SER A 1 254 ? 62.220 1.279 -61.895 1.00 63.53 254 SER A N 1
ATOM 2023 C CA . SER A 1 254 ? 63.463 1.497 -62.633 1.00 63.53 254 SER A CA 1
ATOM 2024 C C . SER A 1 254 ? 63.901 0.243 -63.397 1.00 63.53 254 SER A C 1
ATOM 2026 O O . SER A 1 254 ? 64.650 0.346 -64.368 1.00 63.53 254 SER A O 1
ATOM 2028 N N . CYS A 1 255 ? 63.377 -0.933 -63.021 1.00 67.88 255 CYS A N 1
ATOM 2029 C CA . CYS A 1 255 ? 63.664 -2.215 -63.665 1.00 67.88 255 CYS A CA 1
ATOM 2030 C C . CYS A 1 255 ? 62.457 -3.183 -63.691 1.00 67.88 255 CYS A C 1
ATOM 2032 O O . CYS A 1 255 ? 61.462 -2.991 -62.988 1.00 67.88 255 CYS A O 1
ATOM 2034 N N . LEU A 1 256 ? 62.560 -4.242 -64.510 1.00 71.31 256 LEU A N 1
ATOM 2035 C CA . LEU A 1 256 ? 61.523 -5.274 -64.696 1.00 71.31 256 LEU A CA 1
ATOM 2036 C C . LEU A 1 256 ? 61.195 -6.026 -63.395 1.00 71.31 256 LEU A C 1
ATOM 2038 O O . LEU A 1 256 ? 60.027 -6.240 -63.090 1.00 71.31 256 LEU A O 1
ATOM 2042 N N . SER A 1 257 ? 62.210 -6.357 -62.590 1.00 73.50 257 SER A N 1
ATOM 2043 C CA . SER A 1 257 ? 62.022 -7.065 -61.314 1.00 73.50 257 SER A CA 1
ATOM 2044 C C . SER A 1 257 ? 61.166 -6.271 -60.318 1.00 73.50 257 SER A C 1
ATOM 2046 O O . SER A 1 257 ? 60.394 -6.862 -59.565 1.00 73.50 257 SER A O 1
ATOM 2048 N N . GLU A 1 258 ? 61.291 -4.940 -60.304 1.00 66.25 258 GLU A N 1
ATOM 2049 C CA . GLU A 1 258 ? 60.457 -4.056 -59.477 1.00 66.25 258 GLU A CA 1
ATOM 2050 C C . GLU A 1 258 ? 59.014 -4.005 -59.999 1.00 66.25 258 GLU A C 1
ATOM 2052 O O . GLU A 1 258 ? 58.074 -4.027 -59.207 1.00 66.25 258 GLU A O 1
ATOM 2057 N N . ALA A 1 259 ? 58.824 -4.000 -61.324 1.00 66.38 259 ALA A N 1
ATOM 2058 C CA . ALA A 1 259 ? 57.494 -4.027 -61.934 1.00 66.38 259 ALA A CA 1
ATOM 2059 C C . ALA A 1 259 ? 56.746 -5.337 -61.623 1.00 66.38 259 ALA A C 1
ATOM 2061 O O . ALA A 1 259 ? 55.582 -5.306 -61.227 1.00 66.38 259 ALA A O 1
ATOM 2062 N N . GLU A 1 260 ? 57.423 -6.485 -61.720 1.00 73.38 260 GLU A N 1
ATOM 2063 C CA . GLU A 1 260 ? 56.850 -7.795 -61.380 1.00 73.38 260 GLU A CA 1
ATOM 2064 C C . GLU A 1 260 ? 56.539 -7.933 -59.880 1.00 73.38 260 GLU A C 1
ATOM 2066 O O . GLU A 1 260 ? 55.590 -8.621 -59.493 1.00 73.38 260 GLU A O 1
ATOM 2071 N N . GLN A 1 261 ? 57.324 -7.290 -59.006 1.00 72.31 261 GLN A N 1
ATOM 2072 C CA . GLN A 1 261 ? 57.025 -7.239 -57.575 1.00 72.31 261 GLN A CA 1
ATOM 2073 C C . GLN A 1 261 ? 55.771 -6.402 -57.291 1.00 72.31 261 GLN A C 1
ATOM 2075 O O . GLN A 1 261 ? 54.881 -6.879 -56.584 1.00 72.31 261 GLN A O 1
ATOM 2080 N N . LEU A 1 262 ? 55.666 -5.208 -57.882 1.00 68.44 262 LEU A N 1
ATOM 2081 C CA . LEU A 1 262 ? 54.483 -4.349 -57.761 1.00 68.44 262 LEU A CA 1
ATOM 2082 C C . LEU A 1 262 ? 53.221 -5.031 -58.314 1.00 68.44 262 LEU A C 1
ATOM 2084 O O . LEU A 1 262 ? 52.144 -4.893 -57.732 1.00 68.44 262 LEU A O 1
ATOM 2088 N N . GLN A 1 263 ? 53.342 -5.819 -59.389 1.00 70.06 263 GLN A N 1
ATOM 2089 C CA . GLN A 1 263 ? 52.237 -6.621 -59.920 1.00 70.06 263 GLN A CA 1
ATOM 2090 C C . GLN A 1 263 ? 51.764 -7.685 -58.915 1.00 70.06 263 GLN A C 1
ATOM 2092 O O . GLN A 1 263 ? 50.567 -7.788 -58.649 1.00 70.06 263 GLN A O 1
ATOM 2097 N N . ARG A 1 264 ? 52.683 -8.429 -58.287 1.00 72.88 264 ARG A N 1
ATOM 2098 C CA . ARG A 1 264 ? 52.329 -9.422 -57.254 1.00 72.88 264 ARG A CA 1
ATOM 2099 C C . ARG A 1 264 ? 51.698 -8.785 -56.012 1.00 72.88 264 ARG A C 1
ATOM 2101 O O . ARG A 1 264 ? 50.807 -9.374 -55.400 1.00 72.88 264 ARG A O 1
ATOM 2108 N N . GLU A 1 265 ? 52.144 -7.594 -55.619 1.00 66.06 265 GLU A N 1
ATOM 2109 C CA . GLU A 1 265 ? 51.533 -6.826 -54.525 1.00 66.06 265 GLU A CA 1
ATOM 2110 C C . GLU A 1 265 ? 50.125 -6.329 -54.894 1.00 66.06 265 GLU A C 1
ATOM 2112 O O . GLU A 1 265 ? 49.213 -6.393 -54.068 1.00 66.06 265 GLU A O 1
ATOM 2117 N N . HIS A 1 266 ? 49.912 -5.924 -56.151 1.00 69.25 266 HIS A N 1
ATOM 2118 C CA . HIS A 1 266 ? 48.595 -5.562 -56.676 1.00 69.25 266 HIS A CA 1
ATOM 2119 C C . HIS A 1 266 ? 47.610 -6.741 -56.649 1.00 69.25 266 HIS A C 1
ATOM 2121 O O . HIS A 1 266 ? 46.502 -6.591 -56.134 1.00 69.25 266 HIS A O 1
ATOM 2127 N N . GLU A 1 267 ? 48.021 -7.914 -57.135 1.00 72.19 267 GLU A N 1
ATOM 2128 C CA . GLU A 1 267 ? 47.200 -9.136 -57.134 1.00 72.19 267 GLU A CA 1
ATOM 2129 C C . GLU A 1 267 ? 46.815 -9.566 -55.707 1.00 72.19 267 GLU A C 1
ATOM 2131 O O . GLU A 1 267 ? 45.662 -9.912 -55.442 1.00 72.19 267 GLU A O 1
ATOM 2136 N N . ARG A 1 268 ? 47.748 -9.464 -54.747 1.00 68.31 268 ARG A N 1
ATOM 2137 C CA . ARG A 1 268 ? 47.463 -9.725 -53.324 1.00 68.31 268 ARG A CA 1
ATOM 2138 C C . ARG A 1 268 ? 46.459 -8.738 -52.732 1.00 68.31 268 ARG A C 1
ATOM 2140 O O . ARG A 1 268 ? 45.568 -9.158 -51.994 1.00 68.31 268 ARG A O 1
ATOM 2147 N N . LEU A 1 269 ? 46.576 -7.446 -53.050 1.00 65.31 269 LEU A N 1
ATOM 2148 C CA . LEU A 1 269 ? 45.606 -6.442 -52.605 1.00 65.31 269 LEU A CA 1
ATOM 2149 C C . LEU A 1 269 ? 44.221 -6.699 -53.217 1.00 65.31 269 LEU A C 1
ATOM 2151 O O . LEU A 1 269 ? 43.225 -6.613 -52.503 1.00 65.31 269 LEU A O 1
ATOM 2155 N N . GLN A 1 270 ? 44.142 -7.071 -54.497 1.00 66.75 270 GLN A N 1
ATOM 2156 C CA . GLN A 1 270 ? 42.873 -7.422 -55.135 1.00 66.75 270 GLN A CA 1
ATOM 2157 C C . GLN A 1 270 ? 42.183 -8.585 -54.406 1.00 66.75 270 GLN A C 1
ATOM 2159 O O . GLN A 1 270 ? 41.010 -8.478 -54.044 1.00 66.75 270 GLN A O 1
ATOM 2164 N N . GLN A 1 271 ? 42.928 -9.649 -54.098 1.00 68.44 271 GLN A N 1
ATOM 2165 C CA . GLN A 1 271 ? 42.393 -10.802 -53.378 1.00 68.44 271 GLN A CA 1
ATOM 2166 C C . GLN A 1 271 ? 41.929 -10.442 -51.953 1.00 68.44 271 GLN A C 1
ATOM 2168 O O . GLN A 1 271 ? 40.868 -10.888 -51.514 1.00 68.44 271 GLN A O 1
ATOM 2173 N N . ALA A 1 272 ? 42.675 -9.594 -51.236 1.00 63.84 272 ALA A N 1
ATOM 2174 C CA . ALA A 1 272 ? 42.287 -9.119 -49.906 1.00 63.84 272 ALA A CA 1
ATOM 2175 C C . ALA A 1 272 ? 40.981 -8.300 -49.932 1.00 63.84 272 ALA A C 1
ATOM 2177 O O . ALA A 1 272 ? 40.135 -8.445 -49.044 1.00 63.84 272 ALA A O 1
ATOM 2178 N N . ILE A 1 273 ? 40.774 -7.484 -50.971 1.00 62.44 273 ILE A N 1
ATOM 2179 C CA . ILE A 1 273 ? 39.536 -6.714 -51.147 1.00 62.44 273 ILE A CA 1
ATOM 2180 C C . ILE A 1 273 ? 38.360 -7.638 -51.483 1.00 62.44 273 ILE A C 1
ATOM 2182 O O . ILE A 1 273 ? 37.286 -7.483 -50.903 1.00 62.44 273 ILE A O 1
ATOM 2186 N N . GLU A 1 274 ? 38.548 -8.618 -52.369 1.00 64.75 274 GLU A N 1
ATOM 2187 C CA . GLU A 1 274 ? 37.507 -9.591 -52.730 1.00 64.75 274 GLU A CA 1
ATOM 2188 C C . GLU A 1 274 ? 37.048 -10.418 -51.516 1.00 64.75 274 GLU A C 1
ATOM 2190 O O . GLU A 1 274 ? 35.845 -10.589 -51.304 1.00 64.75 274 GLU A O 1
ATOM 2195 N N . VAL A 1 275 ? 37.983 -10.850 -50.661 1.00 65.50 275 VAL A N 1
ATOM 2196 C CA . VAL A 1 275 ? 37.674 -11.547 -49.400 1.00 65.50 275 VAL A CA 1
ATOM 2197 C C . VAL A 1 275 ? 36.938 -10.630 -48.421 1.00 65.50 275 VAL A C 1
ATOM 2199 O O . VAL A 1 275 ? 35.947 -11.042 -47.817 1.00 65.50 275 VAL A O 1
ATOM 2202 N N . THR A 1 276 ? 37.364 -9.371 -48.293 1.00 58.47 276 THR A N 1
ATOM 2203 C CA . THR A 1 276 ? 36.720 -8.396 -47.397 1.00 58.47 276 THR A CA 1
ATOM 2204 C C . THR A 1 276 ? 35.290 -8.078 -47.849 1.00 58.47 276 THR A C 1
ATOM 2206 O O . THR A 1 276 ? 34.377 -8.048 -47.018 1.00 58.47 276 THR A O 1
ATOM 2209 N N . ALA A 1 277 ? 35.072 -7.937 -49.162 1.00 59.03 277 ALA A N 1
ATOM 2210 C CA . ALA A 1 277 ? 33.761 -7.731 -49.778 1.00 59.03 277 ALA A CA 1
ATOM 2211 C C . ALA A 1 277 ? 32.846 -8.965 -49.665 1.00 59.03 277 ALA A C 1
ATOM 2213 O O . ALA A 1 277 ? 31.632 -8.821 -49.513 1.00 59.03 277 ALA A O 1
ATOM 2214 N N . ALA A 1 278 ? 33.408 -10.178 -49.709 1.00 61.28 278 ALA A N 1
ATOM 2215 C CA . ALA A 1 278 ? 32.659 -11.418 -49.513 1.00 61.28 278 ALA A CA 1
ATOM 2216 C C . ALA A 1 278 ? 32.275 -11.658 -48.040 1.00 61.28 278 ALA A C 1
ATOM 2218 O O . ALA A 1 278 ? 31.182 -12.165 -47.772 1.00 61.28 278 ALA A O 1
ATOM 2219 N N . ALA A 1 279 ? 33.145 -11.278 -47.097 1.00 55.44 279 ALA A N 1
ATOM 2220 C CA . ALA A 1 279 ? 32.940 -11.450 -45.658 1.00 55.44 279 ALA A CA 1
ATOM 2221 C C . ALA A 1 279 ? 31.927 -10.455 -45.058 1.00 55.44 279 ALA A C 1
ATOM 2223 O O . ALA A 1 279 ? 31.194 -10.810 -44.137 1.00 55.44 279 ALA A O 1
ATOM 2224 N N . HIS A 1 280 ? 31.830 -9.234 -45.595 1.00 53.66 280 HIS A N 1
ATOM 2225 C CA . HIS A 1 280 ? 30.964 -8.176 -45.061 1.00 53.66 280 HIS A CA 1
ATOM 2226 C C . HIS A 1 280 ? 29.816 -7.864 -46.034 1.00 53.66 280 HIS A C 1
ATOM 2228 O O . HIS A 1 280 ? 29.819 -6.849 -46.727 1.00 53.66 280 HIS A O 1
ATOM 2234 N N . ARG A 1 281 ? 28.792 -8.733 -46.083 1.00 51.22 281 ARG A N 1
ATOM 2235 C CA . ARG A 1 281 ? 27.535 -8.502 -46.834 1.00 51.22 281 ARG A CA 1
ATOM 2236 C C . ARG A 1 281 ? 26.614 -7.480 -46.144 1.00 51.22 281 ARG A C 1
ATOM 2238 O O . ARG A 1 281 ? 25.431 -7.741 -45.946 1.00 51.22 281 ARG A O 1
ATOM 2245 N N . THR A 1 282 ? 27.130 -6.320 -45.755 1.00 49.69 282 THR A N 1
ATOM 2246 C CA . THR A 1 282 ? 26.303 -5.174 -45.352 1.00 49.69 282 THR A CA 1
ATOM 2247 C C . THR A 1 282 ? 26.196 -4.190 -46.525 1.00 49.69 282 THR A C 1
ATOM 2249 O O . THR A 1 282 ? 27.176 -3.977 -47.241 1.00 49.69 282 THR A O 1
ATOM 2252 N N . PRO A 1 283 ? 25.024 -3.575 -46.776 1.00 48.94 283 PRO A N 1
ATOM 2253 C CA . PRO A 1 283 ? 24.791 -2.762 -47.976 1.00 48.94 283 PRO A CA 1
ATOM 2254 C C . PRO A 1 283 ? 25.761 -1.575 -48.118 1.00 48.94 283 PRO A C 1
ATOM 2256 O O . PRO A 1 283 ? 26.125 -1.218 -49.239 1.00 48.94 283 PRO A O 1
ATOM 2259 N N . VAL A 1 284 ? 26.268 -1.041 -47.000 1.00 47.28 284 VAL A N 1
ATOM 2260 C CA . VAL A 1 284 ? 27.267 0.046 -46.943 1.00 47.28 284 VAL A CA 1
ATOM 2261 C C . VAL A 1 284 ? 28.601 -0.334 -47.617 1.00 47.28 284 VAL A C 1
ATOM 2263 O O . VAL A 1 284 ? 29.303 0.537 -48.122 1.00 47.28 284 VAL A O 1
ATOM 2266 N N . MET A 1 285 ? 28.932 -1.628 -47.699 1.00 48.25 285 MET A N 1
ATOM 2267 C CA . MET A 1 285 ? 30.204 -2.158 -48.223 1.00 48.25 285 MET A CA 1
ATOM 2268 C C . MET A 1 285 ? 30.228 -2.473 -49.714 1.00 48.25 285 MET A C 1
ATOM 2270 O O . MET A 1 285 ? 31.284 -2.773 -50.266 1.00 48.25 285 MET A O 1
ATOM 2274 N N . THR A 1 286 ? 29.096 -2.378 -50.405 1.00 49.19 286 THR A N 1
ATOM 2275 C CA . THR A 1 286 ? 29.003 -2.877 -51.786 1.00 49.19 286 THR A CA 1
ATOM 2276 C C . THR A 1 286 ? 29.508 -1.893 -52.850 1.00 49.19 286 THR A C 1
ATOM 2278 O O . THR A 1 286 ? 29.866 -2.317 -53.949 1.00 49.19 286 THR A O 1
ATOM 2281 N N . GLY A 1 287 ? 29.575 -0.590 -52.545 1.00 45.91 287 GLY A N 1
ATOM 2282 C CA . GLY A 1 287 ? 29.837 0.452 -53.549 1.00 45.91 287 GLY A CA 1
ATOM 2283 C C . GLY A 1 287 ? 31.285 0.945 -53.652 1.00 45.91 287 GLY A C 1
ATOM 2284 O O . GLY A 1 287 ? 31.800 1.113 -54.757 1.00 45.91 287 GLY A O 1
ATOM 2285 N N . ALA A 1 288 ? 31.949 1.194 -52.520 1.00 46.94 288 ALA A N 1
ATOM 2286 C CA . ALA A 1 288 ? 33.253 1.865 -52.500 1.00 46.94 288 ALA A CA 1
ATOM 2287 C C . ALA A 1 288 ? 34.443 0.965 -52.910 1.00 46.94 288 ALA A C 1
ATOM 2289 O O . ALA A 1 288 ? 35.239 1.406 -53.741 1.00 46.94 288 ALA A O 1
ATOM 2290 N N . PRO A 1 289 ? 34.557 -0.299 -52.448 1.00 50.47 289 PRO A N 1
ATOM 2291 C CA . PRO A 1 289 ? 35.700 -1.151 -52.797 1.00 50.47 289 PRO A CA 1
ATOM 2292 C C . PRO A 1 289 ? 35.731 -1.540 -54.283 1.00 50.47 289 PRO A C 1
ATOM 2294 O O . PRO A 1 289 ? 36.800 -1.639 -54.878 1.00 50.47 289 PRO A O 1
ATOM 2297 N N . ARG A 1 290 ? 34.558 -1.711 -54.916 1.00 47.28 290 ARG A N 1
ATOM 2298 C CA . ARG A 1 290 ? 34.444 -2.114 -56.331 1.00 47.28 290 ARG A CA 1
ATOM 2299 C C . ARG A 1 290 ? 34.957 -1.055 -57.307 1.00 47.28 290 ARG A C 1
ATOM 2301 O O . ARG A 1 290 ? 35.760 -1.384 -58.172 1.00 47.28 290 ARG A O 1
ATOM 2308 N N . ARG A 1 291 ? 34.562 0.215 -57.142 1.00 50.12 291 ARG A N 1
ATOM 2309 C CA . ARG A 1 291 ? 35.083 1.307 -57.992 1.00 50.12 291 ARG A CA 1
ATOM 2310 C C . ARG A 1 291 ? 36.586 1.522 -57.785 1.00 50.12 291 ARG A C 1
ATOM 2312 O O . ARG A 1 291 ? 37.300 1.868 -58.722 1.00 50.12 291 ARG A O 1
ATOM 2319 N N . PHE A 1 292 ? 37.078 1.289 -56.569 1.00 50.34 292 PHE A N 1
ATOM 2320 C CA . PHE A 1 292 ? 38.495 1.408 -56.224 1.00 50.34 292 PHE A CA 1
ATOM 2321 C C . PHE A 1 292 ? 39.364 0.364 -56.946 1.00 50.34 292 PHE A C 1
ATOM 2323 O O . PHE A 1 292 ? 40.423 0.709 -57.471 1.00 50.34 292 PHE A O 1
ATOM 2330 N N . ILE A 1 293 ? 38.883 -0.884 -57.049 1.00 50.25 293 ILE A N 1
ATOM 2331 C CA . ILE A 1 293 ? 39.524 -1.941 -57.849 1.00 50.25 293 ILE A CA 1
ATOM 2332 C C . ILE A 1 293 ? 39.579 -1.531 -59.325 1.00 50.25 293 ILE A C 1
ATOM 2334 O O . ILE A 1 293 ? 40.662 -1.493 -59.901 1.00 50.25 293 ILE A O 1
ATOM 2338 N N . GLU A 1 294 ? 38.446 -1.137 -59.912 1.00 48.81 294 GLU A N 1
ATOM 2339 C CA . GLU A 1 294 ? 38.359 -0.788 -61.340 1.00 48.81 294 GLU A CA 1
ATOM 2340 C C . GLU A 1 294 ? 39.321 0.343 -61.735 1.00 48.81 294 GLU A C 1
ATOM 2342 O O . GLU A 1 294 ? 39.925 0.313 -62.810 1.00 48.81 294 GLU A O 1
ATOM 2347 N N . THR A 1 295 ? 39.522 1.318 -60.845 1.00 48.81 295 THR A N 1
ATOM 2348 C CA . THR A 1 295 ? 40.414 2.454 -61.115 1.00 48.81 295 THR A CA 1
ATOM 2349 C C . THR A 1 295 ? 41.890 2.046 -61.015 1.00 48.81 295 THR A C 1
ATOM 2351 O O . THR A 1 295 ? 42.707 2.480 -61.829 1.00 48.81 295 THR A O 1
ATOM 2354 N N . LYS A 1 296 ? 42.249 1.174 -60.058 1.00 46.50 296 LYS A N 1
ATOM 2355 C CA . LYS A 1 296 ? 43.637 0.736 -59.844 1.00 46.50 296 LYS A CA 1
ATOM 2356 C C . LYS A 1 296 ? 44.102 -0.246 -60.922 1.00 46.50 296 LYS A C 1
ATOM 2358 O O . LYS A 1 296 ? 45.207 -0.064 -61.424 1.00 46.50 296 LYS A O 1
ATOM 2363 N N . THR A 1 297 ? 43.264 -1.208 -61.327 1.00 49.41 297 THR A N 1
ATOM 2364 C CA . THR A 1 297 ? 43.568 -2.148 -62.425 1.00 49.41 297 THR A CA 1
ATOM 2365 C C . THR A 1 297 ? 43.828 -1.403 -63.736 1.00 49.41 297 THR A C 1
ATOM 2367 O O . THR A 1 297 ? 44.716 -1.778 -64.497 1.00 49.41 297 THR A O 1
ATOM 2370 N N . CYS A 1 298 ? 43.114 -0.297 -63.974 1.00 48.94 298 CYS A N 1
ATOM 2371 C CA . CYS A 1 298 ? 43.302 0.543 -65.156 1.00 48.94 298 CYS A CA 1
ATOM 2372 C C . CYS A 1 298 ? 44.674 1.252 -65.162 1.00 48.94 298 CYS A C 1
ATOM 2374 O O . CYS A 1 298 ? 45.337 1.301 -66.197 1.00 48.94 298 CYS A O 1
ATOM 2376 N N . CYS A 1 299 ? 45.147 1.743 -64.009 1.00 44.91 299 CYS A N 1
ATOM 2377 C CA . CYS A 1 299 ? 46.451 2.406 -63.895 1.00 44.91 299 CYS A CA 1
ATOM 2378 C C . CYS A 1 299 ? 47.638 1.429 -63.975 1.00 44.91 299 CYS A C 1
ATOM 2380 O O . CYS A 1 299 ? 48.609 1.724 -64.671 1.00 44.91 299 CYS A O 1
ATOM 2382 N N . THR A 1 300 ? 47.568 0.257 -63.328 1.00 48.44 300 THR A N 1
ATOM 2383 C CA . THR A 1 300 ? 48.634 -0.763 -63.412 1.00 48.44 300 THR A CA 1
ATOM 2384 C C . THR A 1 300 ? 48.725 -1.391 -64.802 1.00 48.44 300 THR A C 1
ATOM 2386 O O . THR A 1 300 ? 49.830 -1.510 -65.328 1.00 48.44 300 THR A O 1
ATOM 2389 N N . HIS A 1 301 ? 47.597 -1.711 -65.454 1.00 50.00 301 HIS A N 1
ATOM 2390 C CA . HIS A 1 301 ? 47.619 -2.208 -66.838 1.00 50.00 301 HIS A CA 1
ATOM 2391 C C . HIS A 1 301 ? 48.194 -1.184 -67.821 1.00 50.00 301 HIS A C 1
ATOM 2393 O O . HIS A 1 301 ? 48.946 -1.559 -68.719 1.00 50.00 301 HIS A O 1
ATOM 2399 N N . ARG A 1 302 ? 47.868 0.105 -67.657 1.00 46.72 302 ARG A N 1
ATOM 2400 C CA . ARG A 1 302 ? 48.361 1.166 -68.545 1.00 46.72 302 ARG A CA 1
ATOM 2401 C C . ARG A 1 302 ? 49.872 1.372 -68.420 1.00 46.72 302 ARG A C 1
ATOM 2403 O O . ARG A 1 302 ? 50.537 1.529 -69.435 1.00 46.72 302 ARG A O 1
ATOM 2410 N N . PHE A 1 303 ? 50.414 1.292 -67.205 1.00 46.50 303 PHE A N 1
ATOM 2411 C CA . PHE A 1 303 ? 51.849 1.458 -66.956 1.00 46.50 303 PHE A CA 1
ATOM 2412 C C . PHE A 1 303 ? 52.680 0.255 -67.434 1.00 46.50 303 PHE A C 1
ATOM 2414 O O . PHE A 1 303 ? 53.752 0.429 -68.010 1.00 46.50 303 PHE A O 1
ATOM 2421 N N . VAL A 1 304 ? 52.174 -0.974 -67.257 1.00 48.53 304 VAL A N 1
ATOM 2422 C CA . VAL A 1 304 ? 52.813 -2.188 -67.800 1.00 48.53 304 VAL A CA 1
ATOM 2423 C C . VAL A 1 304 ? 52.777 -2.178 -69.333 1.00 48.53 304 VAL A C 1
ATOM 2425 O O . VAL A 1 304 ? 53.782 -2.495 -69.966 1.00 48.53 304 VAL A O 1
ATOM 2428 N N . ALA A 1 305 ? 51.668 -1.736 -69.937 1.00 49.47 305 ALA A N 1
ATOM 2429 C CA . ALA A 1 305 ? 51.547 -1.603 -71.388 1.00 49.47 305 ALA A CA 1
ATOM 2430 C C . ALA A 1 305 ? 52.470 -0.521 -71.988 1.00 49.47 305 ALA A C 1
ATOM 2432 O O . ALA A 1 305 ? 52.970 -0.709 -73.092 1.00 49.47 305 ALA A O 1
ATOM 2433 N N . GLU A 1 306 ? 52.730 0.584 -71.277 1.00 46.56 306 GLU A N 1
ATOM 2434 C CA . GLU A 1 306 ? 53.657 1.643 -71.721 1.00 46.56 306 GLU A CA 1
ATOM 2435 C C . GLU A 1 306 ? 55.144 1.271 -71.587 1.00 46.56 306 GLU A C 1
ATOM 2437 O O . GLU A 1 306 ? 55.967 1.836 -72.299 1.00 46.56 306 GLU A O 1
ATOM 2442 N N . LYS A 1 307 ? 55.509 0.338 -70.696 1.00 45.50 307 LYS A N 1
ATOM 2443 C CA . LYS A 1 307 ? 56.901 -0.120 -70.490 1.00 45.50 307 LYS A CA 1
ATOM 2444 C C . LYS A 1 307 ? 57.267 -1.398 -71.257 1.00 45.50 307 LYS A C 1
ATOM 2446 O O . LYS A 1 307 ? 58.452 -1.705 -71.361 1.00 45.50 307 LYS A O 1
ATOM 2451 N N . MET A 1 308 ? 56.275 -2.161 -71.726 1.00 41.97 308 MET A N 1
ATOM 2452 C CA . MET A 1 308 ? 56.462 -3.381 -72.531 1.00 41.97 308 MET A CA 1
ATOM 2453 C C . MET A 1 308 ? 56.463 -3.133 -74.052 1.00 41.97 308 MET A C 1
ATOM 2455 O O . MET A 1 308 ? 56.710 -4.074 -74.805 1.00 41.97 308 MET A O 1
ATOM 2459 N N . ASN A 1 309 ? 56.207 -1.897 -74.488 1.00 40.06 309 ASN A N 1
ATOM 2460 C CA . ASN A 1 309 ? 56.395 -1.416 -75.864 1.00 40.06 309 ASN A CA 1
ATOM 2461 C C . ASN A 1 309 ? 57.633 -0.515 -75.950 1.00 40.06 309 ASN A C 1
ATOM 2463 O O . ASN A 1 309 ? 58.168 -0.378 -77.072 1.00 40.06 309 ASN A O 1
#

InterPro domains:
  IPR051336 Rho GTPase-activating Guanine Nucleotide Exchange Factors [PTHR22826] (134-280)
  IPR058918 Kalirin/TRIO-like, spectrin repeats [PF23323] (109-212)

Sequence (309 aa):
CSTLTRCCLLQLSVWMEGLQKQLSSDLLVCPDTVEALQALISQQQQQQANTQEAAMSVIREGEDLILQLRPQGSSVAHVESVLQQLEESHVQLEELFHQRKIRLDVYLQLRILQQCTLEVTGEIDAWKQDLQKQSQDFSTEKLASPRHMERRLAMNNMIYEVIQQGHDLQQYITEVQASGIELSEAEGGISAQVDELQRLLQDKQKELQQIADHTHTHLEQNLQLRHLQSQVKQVLGWISEGEVMLSSCMLNSSCLSEAEQLQREHERLQQAIEVTAAAHRTPVMTGAPRRFIETKTCCTHRFVAEKMN

Secondary structure (DSSP, 8-state):
-HHHHHHHHHHHHHHHHHHHHHHHS--SS--SSHHHHHHHHHHHHHHHHHHHHHHHHHHHHHHHHHHHHGGGT---HHHHHHHHHHHHHHHHHHHHHHHHHHHHHHHHHHHHHHHHHHHHHHHHHHHHHHHHHHHHS--TTSTTSHHHHHHHHHHHHHHHHHHHHHHHHHHHHHHHHHTT-----GGG-HHHHHHHHHHHHHHHHHHHHHHHHHHHHHHHHHHHHHHHHHHHHHHHHHHHHHHHHHHHHTSPPSSHHHHHHHHHHHHHHHHHHHHHHHH---GGGSSHHHHHHHHHHHHHHHHHHHH--

Radius of gyration: 44.79 Å; chains: 1; bounding box: 94×30×135 Å

pLDD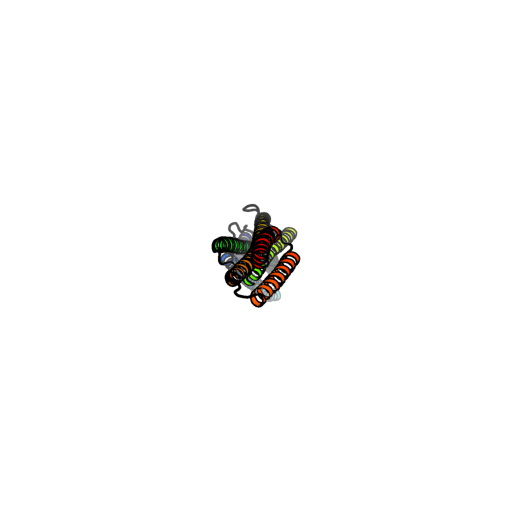T: mean 79.71, std 16.14, range [40.06, 98.62]

Organism: NCBI:txid144197

Foldseek 3Di:
DVVVVVVVLVVVVVVLVVLVCVLPDPCPDDDLALVVLVVVLVVLVVVLVVLVVVLVVVLVVLVVVCVVCVVVVDDSVVSVVSSVVSVVSNVVSVVSSVLSSLLSVLVSLLSVLVVLLVVLLVLLVVVLVVVVVVVVVPPLPPLPDPVVVVSLVVSLVSLVVSLVSLVVSLVSVVVSVVVVRDHDCPPNTSNVSSVVSNVSSVVSSVVSVVSVVVSVVVNVVVVVVVVVVVVVVVVVVVVVVVVVLVVVLPDDDPDPVVLVVSVVVLVVVVVVLVVVLVVDPDPVSPPDSVVVNVVVVVVSVVSVVVVVD